Protein AF-A0A3F2S0Z2-F1 (afdb_monomer)

Organism: NCBI:txid325452

Foldseek 3Di:
DLVLLVVVLVCCVPPVVLLLVLVVCLCVVFQPVQFDFDPVLVVVLVVLVVVLVVLSVVLNVLSCVQNVVPDDPVSNVVSVVVSLVSVVVSVVSVVVSVVSCCVTRVVRDVVRDDPVRCLVPRVVSSQVSGPPLLANLLVVLVVVCVVPNPVSSVVSLVSDDPVSNVCCVPPRNVCCVVPPPVSVVVVVVVSVVVPPDDDDPPDPPPPPPDPPPPD

Structure (mmCIF, N/CA/C/O backbone):
data_AF-A0A3F2S0Z2-F1
#
_entry.id   AF-A0A3F2S0Z2-F1
#
loop_
_atom_site.group_PDB
_atom_site.id
_atom_site.type_symbol
_atom_site.label_atom_id
_atom_site.label_alt_id
_atom_site.label_comp_id
_atom_site.label_asym_id
_atom_site.label_entity_id
_atom_site.label_seq_id
_atom_site.pdbx_PDB_ins_code
_atom_site.Cartn_x
_atom_site.Cartn_y
_atom_site.Cartn_z
_atom_site.occupancy
_atom_site.B_iso_or_equiv
_atom_site.auth_seq_id
_atom_site.auth_comp_id
_atom_site.auth_asym_id
_atom_site.auth_atom_id
_atom_site.pdbx_PDB_model_num
ATOM 1 N N . MET A 1 1 ? 24.594 3.562 -18.965 1.00 46.50 1 MET A N 1
ATOM 2 C CA . MET A 1 1 ? 23.147 3.826 -18.793 1.00 46.50 1 MET A CA 1
ATOM 3 C C . MET A 1 1 ? 22.351 2.603 -18.319 1.00 46.50 1 MET A C 1
ATOM 5 O O . MET A 1 1 ? 21.426 2.802 -17.547 1.00 46.50 1 MET A O 1
ATOM 9 N N . SER A 1 2 ? 22.714 1.361 -18.678 1.00 56.66 2 SER A N 1
ATOM 10 C CA . SER A 1 2 ? 21.995 0.132 -18.264 1.00 56.66 2 SER A CA 1
ATOM 11 C C . SER A 1 2 ? 21.957 -0.147 -16.751 1.00 56.66 2 SER A C 1
ATOM 13 O O . SER A 1 2 ? 20.996 -0.739 -16.263 1.00 56.66 2 SER A O 1
ATOM 15 N N . TRP A 1 3 ? 22.966 0.298 -15.993 1.00 55.03 3 TRP A N 1
ATOM 16 C CA . TRP A 1 3 ? 23.034 0.070 -14.543 1.00 55.03 3 TRP A CA 1
ATOM 17 C C . TRP A 1 3 ? 21.877 0.738 -13.779 1.00 55.03 3 TRP A C 1
ATOM 19 O O . TRP A 1 3 ? 21.312 0.118 -12.888 1.00 55.03 3 TRP A O 1
ATOM 29 N N . ASN A 1 4 ? 21.438 1.934 -14.195 1.00 76.25 4 ASN A N 1
ATOM 30 C CA . ASN A 1 4 ? 20.292 2.626 -13.589 1.00 76.25 4 ASN A CA 1
ATOM 31 C C . ASN A 1 4 ? 18.985 1.843 -13.764 1.00 76.25 4 ASN A C 1
ATOM 33 O O . ASN A 1 4 ? 18.181 1.761 -12.843 1.00 76.25 4 ASN A O 1
ATOM 37 N N . VAL A 1 5 ? 18.782 1.241 -14.938 1.00 82.12 5 VAL A N 1
ATOM 38 C CA . VAL A 1 5 ? 17.574 0.464 -15.251 1.00 82.12 5 VAL A CA 1
ATOM 39 C C . VAL A 1 5 ? 17.515 -0.808 -14.405 1.00 82.12 5 VAL A C 1
ATOM 41 O O . VAL A 1 5 ? 16.477 -1.120 -13.828 1.00 82.12 5 VAL A O 1
ATOM 44 N N . ARG A 1 6 ? 18.639 -1.521 -14.269 1.00 85.44 6 ARG A N 1
ATOM 45 C CA . ARG A 1 6 ? 18.709 -2.720 -13.424 1.00 85.44 6 ARG A CA 1
ATOM 46 C C . ARG A 1 6 ? 18.457 -2.392 -11.949 1.00 85.44 6 ARG A C 1
ATOM 48 O O . ARG A 1 6 ? 17.703 -3.102 -11.290 1.00 85.44 6 ARG A O 1
ATOM 55 N N . GLU A 1 7 ? 19.044 -1.308 -11.445 1.00 83.50 7 GLU A N 1
ATOM 56 C CA . GLU A 1 7 ? 18.804 -0.847 -10.073 1.00 83.50 7 GLU A CA 1
ATOM 57 C C . GLU A 1 7 ? 17.346 -0.419 -9.852 1.00 83.50 7 GLU A C 1
ATOM 59 O O . GLU A 1 7 ? 16.772 -0.734 -8.810 1.00 83.50 7 GLU A O 1
ATOM 64 N N . PHE A 1 8 ? 16.712 0.227 -10.841 1.00 87.00 8 PHE A N 1
ATOM 65 C CA . PHE A 1 8 ? 15.280 0.533 -10.798 1.00 87.00 8 PHE A CA 1
ATOM 66 C C . PHE A 1 8 ? 14.446 -0.736 -10.628 1.00 87.00 8 PHE A C 1
ATOM 68 O O . PHE A 1 8 ? 13.669 -0.821 -9.681 1.00 87.00 8 PHE A O 1
ATOM 75 N N . PHE A 1 9 ? 14.617 -1.733 -11.501 1.00 91.56 9 PHE A N 1
ATOM 76 C CA . PHE A 1 9 ? 13.821 -2.961 -11.445 1.00 91.56 9 PHE A CA 1
ATOM 77 C C . PHE A 1 9 ? 14.098 -3.784 -10.188 1.00 91.56 9 PHE A C 1
ATOM 79 O O . PHE A 1 9 ? 13.167 -4.341 -9.603 1.00 91.56 9 PHE A O 1
ATOM 86 N N . SER A 1 10 ? 15.351 -3.817 -9.727 1.00 89.56 10 SER A N 1
ATOM 87 C CA . SER A 1 10 ? 15.724 -4.408 -8.440 1.00 89.56 10 SER A CA 1
ATOM 88 C C . SER A 1 10 ? 14.955 -3.747 -7.292 1.00 89.56 10 SER A C 1
ATOM 90 O O . SER A 1 10 ? 14.247 -4.424 -6.542 1.00 89.56 10 SER A O 1
ATOM 92 N N . TRP A 1 11 ? 14.994 -2.412 -7.210 1.00 87.38 11 TRP A N 1
ATOM 93 C CA . TRP A 1 11 ? 14.261 -1.653 -6.198 1.00 87.38 11 TRP A CA 1
ATOM 94 C C . TRP A 1 11 ? 12.741 -1.831 -6.312 1.00 87.38 11 TRP A C 1
ATOM 96 O O . TRP A 1 11 ? 12.064 -2.049 -5.304 1.00 87.38 11 TRP A O 1
ATOM 106 N N . PHE A 1 12 ? 12.202 -1.770 -7.529 1.00 89.69 12 PHE A N 1
ATOM 107 C CA . PHE A 1 12 ? 10.770 -1.850 -7.796 1.00 89.69 12 PHE A CA 1
ATOM 108 C C . PHE A 1 12 ? 10.207 -3.193 -7.327 1.00 89.69 12 PHE A C 1
ATOM 110 O O . PHE A 1 12 ? 9.264 -3.229 -6.536 1.00 89.69 12 PHE A O 1
ATOM 117 N N . LYS A 1 13 ? 10.851 -4.299 -7.717 1.00 92.25 13 LYS A N 1
ATOM 118 C CA . LYS A 1 13 ? 10.447 -5.654 -7.323 1.00 92.25 13 LYS A CA 1
ATOM 119 C C . LYS A 1 13 ? 10.642 -5.913 -5.834 1.00 92.25 13 LYS A C 1
ATOM 121 O O . LYS A 1 13 ? 9.744 -6.436 -5.182 1.00 92.25 13 LYS A O 1
ATOM 126 N N . GLN A 1 14 ? 11.809 -5.565 -5.292 1.00 86.50 14 GLN A N 1
ATOM 127 C CA . GLN A 1 14 ? 12.173 -5.945 -3.928 1.00 86.50 14 GLN A CA 1
ATOM 128 C C . GLN A 1 14 ? 11.486 -5.087 -2.860 1.00 86.50 14 GLN A C 1
ATOM 130 O O . GLN A 1 14 ? 11.252 -5.564 -1.748 1.00 86.50 14 GLN A O 1
ATOM 135 N N . TYR A 1 15 ? 11.197 -3.821 -3.167 1.00 83.19 15 TYR A N 1
ATOM 136 C CA . TYR A 1 15 ? 10.751 -2.855 -2.166 1.00 83.19 15 TYR A CA 1
ATOM 137 C C . TYR A 1 15 ? 9.406 -2.225 -2.497 1.00 83.19 15 TYR A C 1
ATOM 139 O O . TYR A 1 15 ? 8.540 -2.188 -1.625 1.00 83.19 15 TYR A O 1
ATOM 147 N N . PHE A 1 16 ? 9.211 -1.731 -3.720 1.00 86.44 16 PHE A N 1
ATOM 148 C CA . PHE A 1 16 ? 7.989 -0.999 -4.057 1.00 86.44 16 PHE A CA 1
ATOM 149 C C . PHE A 1 16 ? 6.760 -1.914 -4.136 1.00 86.44 16 PHE A C 1
ATOM 151 O O . PHE A 1 16 ? 5.749 -1.636 -3.494 1.00 86.44 16 PHE A O 1
ATOM 158 N N . ILE A 1 17 ? 6.852 -3.037 -4.853 1.00 91.94 17 ILE A N 1
ATOM 159 C CA . ILE A 1 17 ? 5.743 -3.999 -4.958 1.00 91.94 17 ILE A CA 1
ATOM 160 C C . ILE A 1 17 ? 5.373 -4.547 -3.575 1.00 91.94 17 ILE A C 1
ATOM 162 O O . ILE A 1 17 ? 4.198 -4.573 -3.208 1.00 91.94 17 ILE A O 1
ATOM 166 N N . GLU A 1 18 ? 6.374 -4.934 -2.782 1.00 88.88 18 GLU A N 1
ATOM 167 C CA . GLU A 1 18 ? 6.170 -5.400 -1.407 1.00 88.88 18 GLU A CA 1
ATOM 168 C C . GLU A 1 18 ? 5.515 -4.328 -0.528 1.00 88.88 18 GLU A C 1
ATOM 170 O O . GLU A 1 18 ? 4.631 -4.638 0.270 1.00 88.88 18 GLU A O 1
ATOM 175 N N . PHE A 1 19 ? 5.883 -3.054 -0.703 1.00 86.19 19 PHE A N 1
ATOM 176 C CA . PHE A 1 19 ? 5.244 -1.939 -0.007 1.00 86.19 19 PHE A CA 1
ATOM 177 C C . PHE A 1 19 ? 3.749 -1.857 -0.334 1.00 86.19 19 PHE A C 1
ATOM 179 O O . PHE A 1 19 ? 2.928 -1.830 0.587 1.00 86.19 19 PHE A O 1
ATOM 186 N N . VAL A 1 20 ? 3.389 -1.849 -1.622 1.00 90.50 20 VAL A N 1
ATOM 187 C CA . VAL A 1 20 ? 1.991 -1.731 -2.068 1.00 90.50 20 VAL A CA 1
ATOM 188 C C . VAL A 1 20 ? 1.170 -2.923 -1.577 1.00 90.50 20 VAL A C 1
ATOM 190 O O . VAL A 1 20 ? 0.115 -2.734 -0.971 1.00 90.50 20 VAL A O 1
ATOM 193 N N . LYS A 1 21 ? 1.687 -4.147 -1.750 1.00 92.12 21 LYS A N 1
ATOM 194 C CA . LYS A 1 21 ? 1.028 -5.374 -1.280 1.00 92.12 21 LYS A CA 1
ATOM 195 C C . LYS A 1 21 ? 0.822 -5.363 0.226 1.00 92.12 21 LYS A C 1
ATOM 197 O O . LYS A 1 21 ? -0.258 -5.702 0.698 1.00 92.12 21 LYS A O 1
ATOM 202 N N . ASN A 1 22 ? 1.821 -4.926 0.988 1.00 90.06 22 ASN A N 1
ATOM 203 C CA . ASN A 1 22 ? 1.698 -4.840 2.434 1.00 90.06 22 ASN A CA 1
ATOM 204 C C . ASN A 1 22 ? 0.653 -3.810 2.880 1.00 90.06 22 ASN A C 1
ATOM 206 O O . ASN A 1 22 ? -0.092 -4.076 3.820 1.00 90.06 22 ASN A O 1
ATOM 210 N N . GLN A 1 23 ? 0.601 -2.635 2.243 1.00 87.88 23 GLN A N 1
ATOM 211 C CA . GLN A 1 23 ? -0.428 -1.636 2.549 1.00 87.88 23 GLN A CA 1
ATOM 212 C C . GLN A 1 23 ? -1.828 -2.201 2.297 1.00 87.88 23 GLN A C 1
ATOM 214 O O . GLN A 1 23 ? -2.684 -2.120 3.180 1.00 87.88 23 GLN A O 1
ATOM 219 N N . HIS A 1 24 ? -2.032 -2.839 1.143 1.00 92.25 24 HIS A N 1
ATOM 220 C CA . HIS A 1 24 ? -3.295 -3.488 0.809 1.00 92.25 24 HIS A CA 1
ATOM 221 C C . HIS A 1 24 ? -3.658 -4.591 1.816 1.00 92.25 24 HIS A C 1
ATOM 223 O O . HIS A 1 24 ? -4.778 -4.624 2.327 1.00 92.25 24 HIS A O 1
ATOM 229 N N . ASP A 1 25 ? -2.707 -5.459 2.165 1.00 91.81 25 ASP A N 1
ATOM 230 C CA . ASP A 1 25 ? -2.906 -6.564 3.107 1.00 91.81 25 ASP A CA 1
ATOM 231 C C . ASP A 1 25 ? -3.256 -6.082 4.515 1.00 91.81 25 ASP A C 1
ATOM 233 O O . ASP A 1 25 ? -4.160 -6.622 5.151 1.00 91.81 25 ASP A O 1
ATOM 237 N N . VAL A 1 26 ? -2.567 -5.059 5.024 1.00 90.38 26 VAL A N 1
ATOM 238 C CA . VAL A 1 26 ? -2.876 -4.483 6.339 1.00 90.38 26 VAL A CA 1
ATOM 239 C C . VAL A 1 26 ? -4.291 -3.910 6.331 1.00 90.38 26 VAL A C 1
ATOM 241 O O . VAL A 1 26 ? -5.076 -4.186 7.240 1.00 90.38 26 VAL A O 1
ATOM 244 N N . LYS A 1 27 ? -4.659 -3.157 5.294 1.00 90.50 27 LYS A N 1
ATOM 245 C CA . LYS A 1 27 ? -5.992 -2.554 5.206 1.00 90.50 27 LYS A CA 1
ATOM 246 C C . LYS A 1 27 ? -7.087 -3.609 5.082 1.00 90.50 27 LYS A C 1
ATOM 248 O O . LYS A 1 27 ? -8.077 -3.534 5.801 1.00 90.50 27 LYS A O 1
ATOM 253 N N . THR A 1 28 ? -6.901 -4.638 4.262 1.00 89.88 28 THR A N 1
ATOM 254 C CA . THR A 1 28 ? -7.943 -5.653 4.026 1.00 89.88 28 THR A CA 1
ATOM 255 C C . THR A 1 28 ? -8.020 -6.732 5.097 1.00 89.88 28 THR A C 1
ATOM 257 O O . THR A 1 28 ? -9.119 -7.179 5.417 1.00 89.88 28 THR A O 1
ATOM 260 N N . LYS A 1 29 ? -6.890 -7.156 5.673 1.00 90.69 29 LYS A N 1
ATOM 261 C CA . LYS A 1 29 ? -6.844 -8.254 6.656 1.00 90.69 29 LYS A CA 1
ATOM 262 C C . LYS A 1 29 ? -6.891 -7.767 8.100 1.00 90.69 29 LYS A C 1
ATOM 264 O O . LYS A 1 29 ? -7.238 -8.553 8.978 1.00 90.69 29 LYS A O 1
ATOM 269 N N . VAL A 1 30 ? -6.526 -6.508 8.367 1.00 91.12 30 VAL A N 1
ATOM 270 C CA . VAL A 1 30 ? -6.530 -5.942 9.726 1.00 91.12 30 VAL A CA 1
ATOM 271 C C . VAL A 1 30 ? -7.612 -4.894 9.906 1.00 91.12 30 VAL A C 1
ATOM 273 O O . VAL A 1 30 ? -8.386 -5.027 10.845 1.00 91.12 30 VAL A O 1
ATOM 276 N N . LEU A 1 31 ? -7.671 -3.862 9.059 1.00 90.50 31 LEU A N 1
ATOM 277 C CA . LEU A 1 31 ? -8.596 -2.744 9.281 1.00 90.50 31 LEU A CA 1
ATOM 278 C C . LEU A 1 31 ? -10.025 -3.083 8.866 1.00 90.50 31 LEU A C 1
ATOM 280 O O . LEU A 1 31 ? -10.936 -2.940 9.670 1.00 90.50 31 LEU A O 1
ATOM 284 N N . LEU A 1 32 ? -10.221 -3.576 7.645 1.00 89.94 32 LEU A N 1
ATOM 285 C CA . LEU A 1 32 ? -11.545 -3.826 7.077 1.00 89.94 32 LEU A CA 1
ATOM 286 C C . LEU A 1 32 ? -12.428 -4.779 7.910 1.00 89.94 32 LEU A C 1
ATOM 288 O O . LEU A 1 32 ? -13.625 -4.528 7.985 1.00 89.94 32 LEU A O 1
ATOM 292 N N . PRO A 1 33 ? -11.907 -5.821 8.590 1.00 91.56 33 PRO A N 1
ATOM 293 C CA . PRO A 1 33 ? -12.719 -6.647 9.491 1.00 91.56 33 PRO A CA 1
ATOM 294 C C . PRO A 1 33 ? -13.184 -5.933 10.769 1.00 91.56 33 PRO A C 1
ATOM 296 O O . PRO A 1 33 ? -14.013 -6.472 11.496 1.00 91.56 33 PRO A O 1
ATOM 299 N N . LEU A 1 34 ? -12.611 -4.770 11.086 1.00 92.31 34 LEU A N 1
ATOM 300 C CA . LEU A 1 34 ? -12.838 -4.030 12.329 1.00 92.31 34 LEU A CA 1
ATOM 301 C C . LEU A 1 34 ? -13.725 -2.795 12.145 1.00 92.31 34 LEU A C 1
ATOM 303 O O . LEU A 1 34 ? -14.071 -2.160 13.137 1.00 92.31 34 LEU A O 1
ATOM 307 N N . VAL A 1 35 ? -14.080 -2.449 10.906 1.00 91.69 35 VAL A N 1
ATOM 308 C CA . VAL A 1 35 ? -14.876 -1.262 10.582 1.00 91.69 35 VAL A CA 1
ATOM 309 C C . VAL A 1 35 ? -15.977 -1.599 9.580 1.00 91.69 35 VAL A C 1
ATOM 311 O O . VAL A 1 35 ? -15.831 -2.492 8.747 1.00 91.69 35 VAL A O 1
ATOM 314 N N . ALA A 1 36 ? -17.090 -0.872 9.645 1.00 91.12 36 ALA A N 1
ATOM 315 C CA . ALA A 1 36 ? -18.181 -1.016 8.688 1.00 91.12 36 ALA A CA 1
ATOM 316 C C . ALA A 1 36 ? -17.975 -0.051 7.513 1.00 91.12 36 ALA A C 1
ATOM 318 O O . ALA A 1 36 ? -18.009 1.163 7.692 1.00 91.12 36 ALA A O 1
ATOM 319 N N . ILE A 1 37 ? -17.782 -0.595 6.311 1.00 91.38 37 ILE A N 1
ATOM 320 C CA . ILE A 1 37 ? -17.628 0.170 5.066 1.00 91.38 37 ILE A CA 1
ATOM 321 C C . ILE A 1 37 ? -18.733 -0.256 4.097 1.00 91.38 37 ILE A C 1
ATOM 323 O O . ILE A 1 37 ? -19.159 -1.416 4.106 1.00 91.38 37 ILE A O 1
ATOM 327 N N . LYS A 1 38 ? -19.215 0.669 3.257 1.00 91.19 38 LYS A N 1
ATOM 328 C CA . LYS A 1 38 ? -20.229 0.355 2.245 1.00 91.19 38 LYS A CA 1
ATOM 329 C C . LYS A 1 38 ? -19.696 -0.692 1.270 1.00 91.19 38 LYS A C 1
ATOM 331 O O . LYS A 1 38 ? -18.521 -0.707 0.907 1.00 91.19 38 LYS A O 1
ATOM 336 N N . PHE A 1 39 ? -20.596 -1.552 0.801 1.00 90.06 39 PHE A N 1
ATOM 337 C CA . PHE A 1 39 ? -20.250 -2.599 -0.159 1.00 90.06 39 PHE A CA 1
ATOM 338 C C . PHE A 1 39 ? -19.633 -2.037 -1.450 1.00 90.06 39 PHE A C 1
ATOM 340 O O . PHE A 1 39 ? -18.674 -2.611 -1.959 1.00 90.06 39 PHE A O 1
ATOM 347 N N . VAL A 1 40 ? -20.163 -0.913 -1.949 1.00 91.62 40 VAL A N 1
ATOM 348 C CA . VAL A 1 40 ? -19.678 -0.250 -3.171 1.00 91.62 40 VAL A CA 1
ATOM 349 C C . VAL A 1 40 ? -18.231 0.211 -2.994 1.00 91.62 40 VAL A C 1
ATOM 351 O O . VAL A 1 40 ? -17.378 -0.216 -3.764 1.00 91.62 40 VAL A O 1
ATOM 354 N N . ASP A 1 41 ? -17.931 0.948 -1.922 1.00 90.00 41 ASP A N 1
ATOM 355 C CA . ASP A 1 41 ? -16.573 1.429 -1.632 1.00 90.00 41 ASP A CA 1
ATOM 356 C C . ASP A 1 41 ? -15.583 0.260 -1.497 1.00 90.00 41 ASP A C 1
ATOM 358 O O . ASP A 1 41 ? -14.490 0.283 -2.059 1.00 90.00 41 ASP A O 1
ATOM 362 N N . LYS A 1 42 ? -15.985 -0.822 -0.813 1.00 88.69 42 LYS A N 1
ATOM 363 C CA . LYS A 1 42 ? -15.164 -2.036 -0.693 1.00 88.69 42 LYS A CA 1
ATOM 364 C C . LYS A 1 42 ? -14.871 -2.668 -2.055 1.00 88.69 42 LYS A C 1
ATOM 366 O O . LYS A 1 42 ? -13.736 -3.070 -2.301 1.00 88.69 42 LYS A O 1
ATOM 371 N N . ARG A 1 43 ? -15.884 -2.801 -2.914 1.00 91.69 43 ARG A N 1
ATOM 372 C CA . ARG A 1 43 ? -15.731 -3.352 -4.267 1.00 91.69 43 ARG A CA 1
ATOM 373 C C . ARG A 1 43 ? -14.784 -2.487 -5.096 1.00 91.69 43 ARG A C 1
ATOM 375 O O . ARG A 1 43 ? -13.905 -3.029 -5.758 1.00 91.69 43 ARG A O 1
ATOM 382 N N . ASP A 1 44 ? -14.949 -1.171 -5.039 1.00 91.12 44 ASP A N 1
ATOM 383 C CA . ASP A 1 44 ? -14.172 -0.238 -5.851 1.00 91.12 44 ASP A CA 1
ATOM 384 C C . ASP A 1 44 ? -12.701 -0.222 -5.411 1.00 91.12 44 ASP A C 1
ATOM 386 O O . ASP A 1 44 ? -11.816 -0.343 -6.255 1.00 91.12 44 ASP A O 1
ATOM 390 N N . VAL A 1 45 ? -12.421 -0.217 -4.100 1.00 90.00 45 VAL A N 1
ATOM 391 C CA . VAL A 1 45 ? -11.052 -0.367 -3.568 1.00 90.00 45 VAL A CA 1
ATOM 392 C C . VAL A 1 45 ? -10.394 -1.658 -4.069 1.00 90.00 45 VAL A C 1
ATOM 394 O O . VAL A 1 45 ? -9.247 -1.624 -4.514 1.00 90.00 45 VAL A O 1
ATOM 397 N N . VAL A 1 46 ? -11.111 -2.790 -4.047 1.00 90.88 46 VAL A N 1
ATOM 398 C CA . VAL A 1 46 ? -10.588 -4.072 -4.557 1.00 90.88 46 VAL A CA 1
ATOM 399 C C . VAL A 1 46 ? -10.267 -3.984 -6.051 1.00 90.88 46 VAL A C 1
ATOM 401 O O . VAL A 1 46 ? -9.159 -4.341 -6.446 1.00 90.88 46 VAL A O 1
ATOM 404 N N . ALA A 1 47 ? -11.181 -3.450 -6.864 1.00 91.75 47 ALA A N 1
ATOM 405 C CA . ALA A 1 47 ? -10.975 -3.303 -8.305 1.00 91.75 47 ALA A CA 1
ATOM 406 C C . ALA A 1 47 ? -9.771 -2.399 -8.637 1.00 91.75 47 ALA A C 1
ATOM 408 O O . ALA A 1 47 ? -8.992 -2.696 -9.547 1.00 91.75 47 ALA A O 1
ATOM 409 N N . PHE A 1 48 ? -9.563 -1.319 -7.875 1.00 91.56 48 PHE A N 1
ATOM 410 C CA . PHE A 1 48 ? -8.378 -0.474 -8.031 1.00 91.56 48 PHE A CA 1
ATOM 411 C C . PHE A 1 48 ? -7.085 -1.224 -7.696 1.00 91.56 48 PHE A C 1
ATOM 413 O O . PHE A 1 48 ? -6.124 -1.124 -8.460 1.00 91.56 48 PHE A O 1
ATOM 420 N N . TYR A 1 49 ? -7.046 -2.008 -6.613 1.00 94.38 49 TYR A N 1
ATOM 421 C CA . TYR A 1 49 ? -5.862 -2.814 -6.291 1.00 94.38 49 TYR A CA 1
ATOM 422 C C . TYR A 1 49 ? -5.581 -3.905 -7.329 1.00 94.38 49 TYR A C 1
ATOM 424 O O . TYR A 1 49 ? -4.414 -4.138 -7.640 1.00 94.38 49 TYR A O 1
ATOM 432 N N . GLU A 1 50 ? -6.606 -4.530 -7.910 1.00 94.81 50 GLU A N 1
ATOM 433 C CA . GLU A 1 50 ? -6.438 -5.463 -9.034 1.00 94.81 50 GLU A CA 1
ATOM 434 C C . GLU A 1 50 ? -5.784 -4.771 -10.239 1.00 94.81 50 GLU A C 1
ATOM 436 O O . GLU A 1 50 ? -4.816 -5.288 -10.801 1.00 94.81 50 GLU A O 1
ATOM 441 N N . GLY A 1 51 ? -6.237 -3.560 -10.583 1.00 95.75 51 GLY A N 1
ATOM 442 C CA . GLY A 1 51 ? -5.628 -2.747 -11.638 1.00 95.75 51 GLY A CA 1
ATOM 443 C C . GLY A 1 51 ? -4.179 -2.348 -11.335 1.00 95.75 51 GLY A C 1
ATOM 444 O O . GLY A 1 51 ? -3.319 -2.413 -12.214 1.00 95.75 51 GLY A O 1
ATOM 445 N N . VAL A 1 52 ? -3.885 -1.980 -10.084 1.00 96.50 52 VAL A N 1
ATOM 446 C CA . VAL A 1 52 ? -2.522 -1.683 -9.612 1.00 96.50 52 VAL A CA 1
ATOM 447 C C . VAL A 1 52 ? -1.622 -2.912 -9.755 1.00 96.50 52 VAL A C 1
ATOM 449 O O . VAL A 1 52 ? -0.503 -2.793 -10.251 1.00 96.50 52 VAL A O 1
ATOM 452 N N . TYR A 1 53 ? -2.099 -4.093 -9.359 1.00 97.50 53 TYR A N 1
ATOM 453 C CA . TYR A 1 53 ? -1.343 -5.344 -9.445 1.00 97.50 53 TYR A CA 1
ATOM 454 C C . TYR A 1 53 ? -1.046 -5.731 -10.891 1.00 97.50 53 TYR A C 1
ATOM 456 O O . TYR A 1 53 ? 0.117 -5.954 -11.223 1.00 97.50 53 TYR A O 1
ATOM 464 N N . ALA A 1 54 ? -2.056 -5.698 -11.760 1.00 97.62 54 ALA A N 1
ATOM 465 C CA . ALA A 1 54 ? -1.880 -5.989 -13.178 1.00 97.62 54 ALA A CA 1
ATOM 466 C C . ALA A 1 54 ? -0.851 -5.054 -13.839 1.00 97.62 54 ALA A C 1
ATOM 468 O O . ALA A 1 54 ? 0.000 -5.505 -14.603 1.00 97.62 54 ALA A O 1
ATOM 469 N N . LEU A 1 55 ? -0.880 -3.756 -13.520 1.00 97.81 55 LEU A N 1
ATOM 470 C CA . LEU A 1 55 ? 0.072 -2.800 -14.086 1.00 97.81 55 LEU A CA 1
ATOM 471 C C . LEU A 1 55 ? 1.496 -2.983 -13.541 1.00 97.81 55 LEU A C 1
ATOM 473 O O . LEU A 1 55 ? 2.459 -2.819 -14.288 1.00 97.81 55 LEU A O 1
ATOM 477 N N . MET A 1 56 ? 1.656 -3.358 -12.268 1.00 97.69 56 MET A N 1
ATOM 478 C CA . MET A 1 56 ? 2.975 -3.705 -11.727 1.00 97.69 56 MET A CA 1
ATOM 479 C C . MET A 1 56 ? 3.576 -4.924 -12.436 1.00 97.69 56 MET A C 1
ATOM 481 O O . MET A 1 56 ? 4.771 -4.906 -12.729 1.00 97.69 56 MET A O 1
ATOM 485 N N . ASP A 1 57 ? 2.769 -5.936 -12.762 1.00 97.56 57 ASP A N 1
ATOM 486 C CA . ASP A 1 57 ? 3.230 -7.107 -13.518 1.00 97.56 57 ASP A CA 1
ATOM 487 C C . ASP A 1 57 ? 3.655 -6.724 -14.948 1.00 97.56 57 ASP A C 1
ATOM 489 O O . ASP A 1 57 ? 4.706 -7.165 -15.419 1.00 97.56 57 ASP A O 1
ATOM 493 N N . VAL A 1 58 ? 2.904 -5.834 -15.611 1.00 96.75 58 VAL A N 1
ATOM 494 C CA . VAL A 1 58 ? 3.272 -5.272 -16.926 1.00 96.75 58 VAL A CA 1
ATOM 495 C C . VAL A 1 58 ? 4.600 -4.521 -16.864 1.00 96.75 58 VAL A C 1
ATOM 497 O O . VAL A 1 58 ? 5.442 -4.709 -17.739 1.00 96.75 58 VAL A O 1
ATOM 500 N N . ILE A 1 59 ? 4.817 -3.698 -15.834 1.00 96.25 59 ILE A N 1
ATOM 501 C CA . ILE A 1 59 ? 6.085 -2.984 -15.640 1.00 96.25 59 ILE A CA 1
ATOM 502 C C . ILE A 1 59 ? 7.226 -3.987 -15.470 1.00 96.25 59 ILE A C 1
ATOM 504 O O . ILE A 1 59 ? 8.228 -3.889 -16.173 1.00 96.25 59 ILE A O 1
ATOM 508 N N . VAL A 1 60 ? 7.078 -4.980 -14.587 1.00 96.00 60 VAL A N 1
ATOM 509 C CA . VAL A 1 60 ? 8.111 -6.002 -14.343 1.00 96.00 60 VAL A CA 1
ATOM 510 C C . VAL A 1 60 ? 8.473 -6.759 -15.622 1.00 96.00 60 VAL A C 1
ATOM 512 O O . VAL A 1 60 ? 9.656 -6.978 -15.878 1.00 96.00 60 VAL A O 1
ATOM 515 N N . ALA A 1 61 ? 7.493 -7.095 -16.463 1.00 94.81 61 ALA A N 1
ATOM 516 C CA . ALA A 1 61 ? 7.724 -7.797 -17.725 1.00 94.81 61 ALA A CA 1
ATOM 517 C C . ALA A 1 61 ? 8.579 -7.005 -18.739 1.00 94.81 61 ALA A C 1
ATOM 519 O O . ALA A 1 61 ? 9.099 -7.587 -19.692 1.00 94.81 61 ALA A O 1
ATOM 520 N N . GLN A 1 62 ? 8.761 -5.694 -18.550 1.00 92.25 62 GLN A N 1
ATOM 521 C CA . GLN A 1 62 ? 9.593 -4.858 -19.422 1.00 92.25 62 GLN A CA 1
ATOM 522 C C . GLN A 1 62 ? 11.093 -4.935 -19.100 1.00 92.25 62 GLN A C 1
ATOM 524 O O . GLN A 1 62 ? 11.900 -4.474 -19.912 1.00 92.25 62 GLN A O 1
ATOM 529 N N . GLU A 1 63 ? 11.483 -5.505 -17.952 1.00 92.00 63 GLU A N 1
ATOM 530 C CA . GLU A 1 63 ? 12.867 -5.504 -17.457 1.00 92.00 63 GLU A CA 1
ATOM 531 C C . GLU A 1 63 ? 13.851 -6.074 -18.474 1.00 92.00 63 GLU A C 1
ATOM 533 O O . GLU A 1 63 ? 14.786 -5.378 -18.873 1.00 92.00 63 GLU A O 1
ATOM 538 N N . ASP A 1 64 ? 13.629 -7.302 -18.942 1.00 87.56 64 ASP A N 1
ATOM 539 C CA . ASP A 1 64 ? 14.559 -7.964 -19.858 1.00 87.56 64 ASP A CA 1
ATOM 540 C C . ASP A 1 64 ? 14.701 -7.183 -21.168 1.00 87.56 64 ASP A C 1
ATOM 542 O O . ASP A 1 64 ? 15.807 -6.992 -21.679 1.00 87.56 64 ASP A O 1
ATOM 546 N N . GLY A 1 65 ? 13.587 -6.642 -21.667 1.00 84.88 65 GLY A N 1
ATOM 547 C CA . GLY A 1 65 ? 13.559 -5.823 -22.874 1.00 84.88 65 GLY A CA 1
ATOM 548 C C . GLY A 1 65 ? 14.328 -4.508 -22.745 1.00 84.88 65 GLY A C 1
ATOM 549 O O . GLY A 1 65 ? 14.794 -3.992 -23.754 1.00 84.88 65 GLY A O 1
ATOM 550 N N . LEU A 1 66 ? 14.484 -3.964 -21.536 1.00 86.00 66 LEU A N 1
ATOM 551 C CA . LEU A 1 66 ? 15.218 -2.722 -21.270 1.00 86.00 66 LEU A CA 1
ATOM 552 C C . LEU A 1 66 ? 16.666 -2.960 -20.819 1.00 86.00 66 LEU A C 1
ATOM 554 O O . LEU A 1 66 ? 17.539 -2.137 -21.106 1.00 86.00 66 LEU A O 1
ATOM 558 N N . VAL A 1 67 ? 16.931 -4.068 -20.124 1.00 83.81 67 VAL A N 1
ATOM 559 C CA . VAL A 1 67 ? 18.262 -4.456 -19.631 1.00 83.81 67 VAL A CA 1
ATOM 560 C C . VAL A 1 67 ? 19.105 -5.073 -20.744 1.00 83.81 67 VAL A C 1
ATOM 562 O O . VAL A 1 67 ? 20.303 -4.798 -20.813 1.00 83.81 67 VAL A O 1
ATOM 565 N N . PHE A 1 68 ? 18.492 -5.872 -21.620 1.00 75.88 68 PHE A N 1
ATOM 566 C CA . PHE A 1 68 ? 19.179 -6.619 -22.677 1.00 75.88 68 PHE A CA 1
ATOM 567 C C . PHE A 1 68 ? 18.895 -6.087 -24.089 1.00 75.88 68 PHE A C 1
ATOM 569 O O . PHE A 1 68 ? 19.192 -6.776 -25.064 1.00 75.88 68 PHE A O 1
ATOM 576 N N . SER A 1 69 ? 18.349 -4.870 -24.233 1.00 66.06 69 SER A N 1
ATOM 577 C CA . SER A 1 69 ? 18.119 -4.260 -25.553 1.00 66.06 69 SER A CA 1
ATOM 578 C C . SER A 1 69 ? 19.437 -4.093 -26.318 1.00 66.06 69 SER A C 1
ATOM 580 O O . SER A 1 69 ? 20.165 -3.124 -26.115 1.00 66.06 69 SER A O 1
ATOM 582 N N . ALA A 1 70 ? 19.734 -5.030 -27.218 1.00 56.00 70 ALA A N 1
ATOM 583 C CA . ALA A 1 70 ? 20.832 -4.942 -28.185 1.00 56.00 70 ALA A CA 1
ATOM 584 C C . ALA A 1 70 ? 20.419 -4.208 -29.478 1.00 56.00 70 ALA A C 1
ATOM 586 O O . ALA A 1 70 ? 21.253 -3.909 -30.330 1.00 56.00 70 ALA A O 1
ATOM 587 N N . THR A 1 71 ? 19.125 -3.925 -29.637 1.00 58.75 71 THR A N 1
ATOM 588 C CA . THR A 1 71 ? 18.536 -3.251 -30.797 1.00 58.75 71 THR A CA 1
ATOM 589 C C . THR A 1 71 ? 18.557 -1.740 -30.590 1.00 58.75 71 THR A C 1
ATOM 591 O O . THR A 1 71 ? 18.203 -1.300 -29.501 1.00 58.75 71 THR A O 1
ATOM 594 N N . SER A 1 72 ? 19.009 -1.011 -31.621 1.00 66.31 72 SER A N 1
ATOM 595 C CA . SER A 1 72 ? 19.180 0.451 -31.793 1.00 66.31 72 SER A CA 1
ATOM 596 C C . SER A 1 72 ? 18.740 1.408 -30.664 1.00 66.31 72 SER A C 1
ATOM 598 O O . SER A 1 72 ? 17.725 1.232 -29.994 1.00 66.31 72 SER A O 1
ATOM 600 N N . ALA A 1 73 ? 19.455 2.531 -30.525 1.00 73.19 73 ALA A N 1
ATOM 601 C CA . ALA A 1 73 ? 19.140 3.576 -29.540 1.00 73.19 73 ALA A CA 1
ATOM 602 C C . ALA A 1 73 ? 17.665 4.042 -29.574 1.00 73.19 73 ALA A C 1
ATOM 604 O O . ALA A 1 73 ? 17.074 4.275 -28.523 1.00 73.19 73 ALA A O 1
ATOM 605 N N . GLU A 1 74 ? 17.054 4.104 -30.760 1.00 75.81 74 GLU A N 1
ATOM 606 C CA . GLU A 1 74 ? 15.642 4.459 -30.953 1.00 75.81 74 GLU A CA 1
ATOM 607 C C . GLU A 1 74 ? 14.678 3.420 -30.352 1.00 75.81 74 GLU A C 1
ATOM 609 O O . GLU A 1 74 ? 13.728 3.777 -29.653 1.00 75.81 74 GLU A O 1
ATOM 614 N N . SER A 1 75 ? 14.957 2.121 -30.529 1.00 81.31 75 SER A N 1
ATOM 615 C CA . SER A 1 75 ? 14.152 1.052 -29.927 1.00 81.31 75 SER A CA 1
ATOM 616 C C . SER A 1 75 ? 14.250 1.052 -28.404 1.00 81.31 75 SER A C 1
ATOM 618 O O . SER A 1 75 ? 13.257 0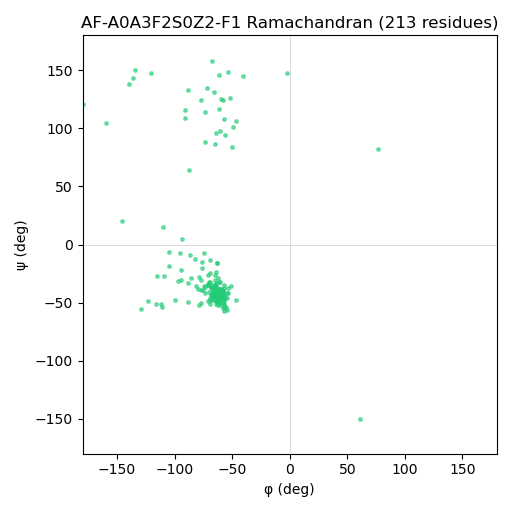.760 -27.736 1.00 81.31 75 SER A O 1
ATOM 620 N N . TRP A 1 76 ? 15.427 1.349 -27.851 1.00 84.88 76 TRP A N 1
ATOM 621 C CA . TRP A 1 76 ? 15.608 1.450 -26.405 1.00 84.88 76 TRP A CA 1
ATOM 622 C C . TRP A 1 76 ? 14.877 2.669 -25.831 1.00 84.88 76 TRP A C 1
ATOM 624 O O . TRP A 1 76 ? 14.181 2.547 -24.823 1.00 84.88 76 TRP A O 1
ATOM 634 N N . GLN A 1 77 ? 14.964 3.819 -26.506 1.00 84.62 77 GLN A N 1
ATOM 635 C CA . GLN A 1 77 ? 14.288 5.043 -26.083 1.00 84.62 77 GLN A CA 1
ATOM 636 C C . GLN A 1 77 ? 12.764 4.877 -26.067 1.00 84.62 77 GLN A C 1
ATOM 638 O O . GLN A 1 77 ? 12.126 5.264 -25.092 1.00 84.62 77 GLN A O 1
ATOM 643 N N . ASN A 1 78 ? 12.183 4.237 -27.087 1.00 88.06 78 ASN A N 1
ATOM 644 C CA . ASN A 1 78 ? 10.745 3.959 -27.122 1.00 88.06 78 ASN A CA 1
ATOM 645 C C . ASN A 1 78 ? 10.296 3.070 -25.945 1.00 88.06 78 ASN A C 1
ATOM 647 O O . ASN A 1 78 ? 9.295 3.351 -25.290 1.00 88.06 78 ASN A O 1
ATOM 651 N N . ARG A 1 79 ? 11.068 2.023 -25.616 1.00 88.62 79 ARG A N 1
ATOM 652 C CA . ARG A 1 79 ? 10.788 1.166 -24.448 1.00 88.62 79 ARG A CA 1
ATOM 653 C C . ARG A 1 79 ? 10.860 1.946 -23.137 1.00 88.62 79 ARG A C 1
ATOM 655 O O . ARG A 1 79 ? 10.059 1.705 -22.241 1.00 88.62 79 ARG A O 1
ATOM 662 N N . LEU A 1 80 ? 11.809 2.875 -23.021 1.00 87.75 80 LEU A N 1
ATOM 663 C CA . LEU A 1 80 ? 11.930 3.720 -21.838 1.00 87.75 80 LEU A CA 1
ATOM 664 C C . LEU A 1 80 ? 10.729 4.665 -21.697 1.00 87.75 80 LEU A C 1
ATOM 666 O O . LEU A 1 80 ? 10.242 4.852 -20.585 1.00 87.75 80 LEU A O 1
ATOM 670 N N . THR A 1 81 ? 10.229 5.224 -22.802 1.00 89.06 81 THR A N 1
ATOM 671 C CA . THR A 1 81 ? 9.013 6.051 -22.807 1.00 89.06 81 THR A CA 1
ATOM 672 C C . THR A 1 81 ? 7.791 5.254 -22.350 1.00 89.06 81 THR A C 1
ATOM 674 O O . THR A 1 81 ? 7.070 5.721 -21.473 1.00 89.06 81 THR A O 1
ATOM 677 N N . ILE A 1 82 ? 7.611 4.027 -22.850 1.00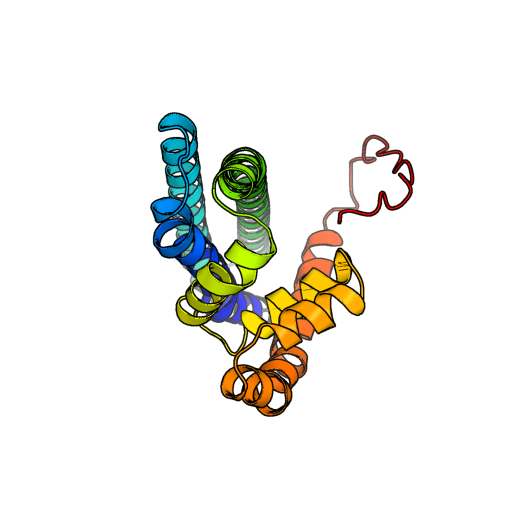 92.00 82 ILE A N 1
ATOM 678 C CA . ILE A 1 82 ? 6.522 3.138 -22.410 1.00 92.00 82 ILE A CA 1
ATOM 679 C C . ILE A 1 82 ? 6.603 2.878 -20.898 1.00 92.00 82 ILE A C 1
ATOM 681 O O . ILE A 1 82 ? 5.611 3.054 -20.194 1.00 92.00 82 ILE A O 1
ATOM 685 N N . LEU A 1 83 ? 7.794 2.553 -20.378 1.00 92.31 83 LEU A N 1
ATOM 686 C CA . LEU A 1 83 ? 7.994 2.362 -18.939 1.00 92.31 83 LEU A CA 1
ATOM 687 C C . LEU A 1 83 ? 7.596 3.611 -18.136 1.00 92.31 83 LEU A C 1
ATOM 689 O O . LEU A 1 83 ? 6.963 3.502 -17.088 1.00 92.31 83 LEU A O 1
ATO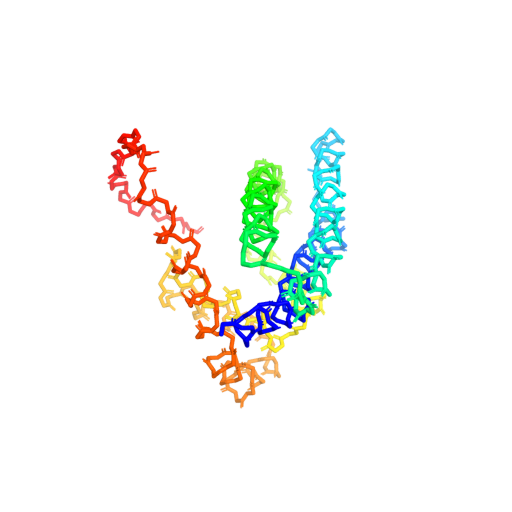M 693 N N . GLN A 1 84 ? 7.971 4.803 -18.605 1.00 89.50 84 GLN A N 1
ATOM 694 C CA . GLN A 1 84 ? 7.615 6.057 -17.937 1.00 89.50 84 GLN A CA 1
ATOM 695 C C . GLN A 1 84 ? 6.100 6.274 -17.902 1.00 89.50 84 GLN A C 1
ATOM 697 O O . GLN A 1 84 ? 5.569 6.663 -16.860 1.00 89.50 84 GLN A O 1
ATOM 702 N N . ASP A 1 85 ? 5.404 6.006 -19.004 1.00 92.75 85 ASP A N 1
ATOM 703 C CA . ASP A 1 85 ? 3.949 6.138 -19.082 1.00 92.75 85 ASP A CA 1
ATOM 704 C C . ASP A 1 85 ? 3.234 5.144 -18.163 1.00 92.75 85 ASP A C 1
ATOM 706 O O . ASP A 1 85 ? 2.321 5.531 -17.427 1.00 92.75 85 ASP A O 1
ATOM 710 N N . ASP A 1 86 ? 3.705 3.899 -18.104 1.00 95.50 86 ASP A N 1
ATOM 711 C CA . ASP A 1 86 ? 3.166 2.901 -17.182 1.00 95.50 86 ASP A CA 1
ATOM 712 C C . ASP A 1 86 ? 3.395 3.289 -15.717 1.00 95.50 86 ASP A C 1
ATOM 714 O O . ASP A 1 86 ? 2.494 3.136 -14.890 1.00 95.50 86 ASP A O 1
ATOM 718 N N . ILE A 1 87 ? 4.548 3.874 -15.372 1.00 91.56 87 ILE A N 1
ATOM 719 C CA . ILE A 1 87 ? 4.785 4.373 -14.010 1.00 91.56 87 ILE A CA 1
ATOM 720 C C . ILE A 1 87 ? 3.868 5.563 -13.683 1.00 91.56 87 ILE A C 1
ATOM 722 O O . ILE A 1 87 ? 3.339 5.640 -12.570 1.00 91.56 87 ILE A O 1
ATOM 726 N N . ARG A 1 88 ? 3.623 6.481 -14.628 1.00 90.62 88 ARG A N 1
ATOM 727 C CA . ARG A 1 88 ? 2.659 7.583 -14.431 1.00 90.62 88 ARG A CA 1
ATOM 728 C C . ARG A 1 88 ? 1.251 7.046 -14.200 1.00 90.62 88 ARG A C 1
ATOM 730 O O . ARG A 1 88 ? 0.571 7.480 -13.269 1.00 90.62 88 ARG A O 1
ATOM 737 N N . ARG A 1 89 ? 0.835 6.059 -14.994 1.00 94.50 89 ARG A N 1
ATOM 738 C CA . ARG A 1 89 ? -0.461 5.393 -14.842 1.00 94.50 89 ARG A CA 1
ATOM 739 C C . ARG A 1 89 ? -0.570 4.666 -13.501 1.00 94.50 89 ARG A C 1
ATOM 741 O O . ARG A 1 89 ? -1.604 4.768 -12.844 1.00 94.50 89 ARG A O 1
ATOM 748 N N . LEU A 1 90 ? 0.498 4.004 -13.056 1.00 94.88 90 LEU A N 1
ATOM 749 C CA . LEU A 1 90 ? 0.569 3.369 -11.740 1.00 94.88 90 LEU A CA 1
ATOM 750 C C . LEU A 1 90 ? 0.401 4.398 -10.624 1.00 94.88 90 LEU A C 1
ATOM 752 O O . LEU A 1 90 ? -0.369 4.174 -9.694 1.00 94.88 90 LEU A O 1
ATOM 756 N N . ASN A 1 91 ? 1.064 5.546 -10.742 1.00 90.25 91 ASN A N 1
ATOM 757 C CA . ASN A 1 91 ? 0.933 6.636 -9.786 1.00 90.25 91 ASN A CA 1
ATOM 758 C C . ASN A 1 91 ? -0.514 7.157 -9.713 1.00 90.25 91 ASN A C 1
ATOM 760 O O . ASN A 1 91 ? -1.049 7.325 -8.622 1.00 90.25 91 ASN A O 1
ATOM 764 N N . HIS A 1 92 ? -1.187 7.347 -10.854 1.00 90.31 92 HIS A N 1
ATOM 765 C CA . HIS A 1 92 ? -2.604 7.730 -10.884 1.00 90.31 92 HIS A CA 1
ATOM 766 C C . HIS A 1 92 ? -3.520 6.694 -10.224 1.00 90.31 92 HIS A C 1
ATOM 768 O O . HIS A 1 92 ? -4.371 7.066 -9.419 1.00 90.31 92 HIS A O 1
ATOM 774 N N . LEU A 1 93 ? -3.335 5.401 -10.506 1.00 92.62 93 LEU A N 1
ATOM 775 C CA . LEU A 1 93 ? -4.119 4.344 -9.857 1.00 92.62 93 LEU A CA 1
ATOM 776 C C . LEU A 1 93 ? -3.903 4.326 -8.338 1.00 92.62 93 LEU A C 1
ATOM 778 O O . LEU A 1 93 ? -4.867 4.196 -7.585 1.00 92.62 93 LEU A O 1
ATOM 782 N N . LEU A 1 94 ? -2.659 4.508 -7.886 1.00 92.19 94 LEU A N 1
ATOM 783 C CA . LEU A 1 94 ? -2.326 4.578 -6.463 1.00 92.19 94 LEU A CA 1
ATOM 784 C C . LEU A 1 94 ? -2.933 5.810 -5.782 1.00 92.19 94 LEU A C 1
ATOM 786 O O . LEU A 1 94 ? -3.430 5.699 -4.667 1.00 92.19 94 LEU A O 1
ATOM 790 N N . PHE A 1 95 ? -2.943 6.975 -6.430 1.00 89.00 95 PHE A N 1
ATOM 791 C CA . PHE A 1 95 ? -3.616 8.151 -5.872 1.00 89.00 95 PHE A CA 1
ATOM 792 C C . PHE A 1 95 ? -5.128 7.960 -5.771 1.00 89.00 95 PHE A C 1
ATOM 794 O O . PHE A 1 95 ? -5.711 8.305 -4.747 1.00 89.00 95 PHE A O 1
ATOM 801 N N . ASN A 1 96 ? -5.748 7.362 -6.787 1.00 89.50 96 ASN A N 1
ATOM 802 C CA . ASN A 1 96 ? -7.186 7.111 -6.777 1.00 89.50 96 ASN A CA 1
ATOM 803 C C . ASN A 1 96 ? -7.582 6.117 -5.680 1.00 89.50 96 ASN A C 1
ATOM 805 O O . ASN A 1 96 ? -8.557 6.359 -4.972 1.00 89.50 96 ASN A O 1
ATOM 809 N N . VAL A 1 97 ? -6.812 5.036 -5.487 1.00 91.56 97 VAL A N 1
ATOM 810 C CA . VAL A 1 97 ? -7.102 4.094 -4.397 1.00 91.56 97 VAL A CA 1
ATOM 811 C C . VAL A 1 97 ? -6.907 4.754 -3.033 1.00 91.56 97 VAL A C 1
ATOM 813 O O . VAL A 1 97 ? -7.746 4.569 -2.162 1.00 91.56 97 VAL A O 1
ATOM 816 N N . LEU A 1 98 ? -5.871 5.584 -2.858 1.00 90.12 98 LEU A N 1
ATOM 817 C CA . LEU A 1 98 ? -5.649 6.311 -1.605 1.00 90.12 98 LEU A CA 1
ATOM 818 C C . LEU A 1 98 ? -6.783 7.292 -1.293 1.00 90.12 98 LEU A C 1
ATOM 820 O O . LEU A 1 98 ? -7.206 7.359 -0.143 1.00 90.12 98 LEU A O 1
ATOM 824 N N . ALA A 1 99 ? -7.286 8.019 -2.294 1.00 89.25 99 ALA A N 1
ATOM 825 C CA . ALA A 1 99 ? -8.404 8.944 -2.120 1.00 89.25 99 ALA A CA 1
ATOM 826 C C . ALA A 1 99 ? -9.682 8.207 -1.691 1.00 89.25 99 ALA A C 1
ATOM 828 O O . ALA A 1 99 ? -10.297 8.571 -0.692 1.00 89.25 99 ALA A O 1
ATOM 829 N N . LEU A 1 100 ? -10.027 7.114 -2.382 1.00 90.50 100 LEU A N 1
ATOM 830 C CA . LEU A 1 100 ? -11.175 6.277 -2.020 1.00 90.50 100 LEU A CA 1
ATOM 831 C C . LEU A 1 100 ? -11.026 5.666 -0.628 1.00 90.50 100 LEU A C 1
ATOM 833 O O . LEU A 1 100 ? -11.981 5.607 0.143 1.00 90.50 100 LEU A O 1
ATOM 837 N N . GLU A 1 101 ? -9.824 5.206 -0.289 1.00 90.69 101 GLU A N 1
ATOM 838 C CA . GLU A 1 101 ? -9.551 4.676 1.037 1.00 90.69 101 GLU A CA 1
ATOM 839 C C . GLU A 1 101 ? -9.674 5.755 2.115 1.00 90.69 101 GLU A C 1
ATOM 841 O O . GLU A 1 101 ? -10.215 5.477 3.179 1.00 90.69 101 GLU A O 1
ATOM 846 N N . GLU A 1 102 ? -9.206 6.977 1.877 1.00 89.31 102 GLU A N 1
ATOM 847 C CA . GLU A 1 102 ? -9.349 8.069 2.841 1.00 89.31 102 GLU A CA 1
ATOM 848 C C . GLU A 1 102 ? -10.823 8.436 3.055 1.00 89.31 102 GLU A C 1
ATOM 850 O O . GLU A 1 102 ? -11.259 8.555 4.202 1.00 89.31 102 GLU A O 1
ATOM 855 N N . GLU A 1 103 ? -11.610 8.520 1.981 1.00 90.94 103 GLU A N 1
ATOM 856 C CA . GLU A 1 103 ? -13.050 8.791 2.045 1.00 90.94 103 GLU A CA 1
ATOM 857 C C . GLU A 1 103 ? -13.835 7.675 2.753 1.00 90.94 103 GLU A C 1
ATOM 859 O O . GLU A 1 103 ? -14.777 7.960 3.495 1.00 90.94 103 GLU A O 1
ATOM 864 N N . ALA A 1 104 ? -13.442 6.412 2.566 1.00 90.12 104 ALA A N 1
ATOM 865 C CA . ALA A 1 104 ? -14.152 5.261 3.120 1.00 90.12 104 ALA A CA 1
ATOM 866 C C . ALA A 1 104 ? -13.687 4.874 4.534 1.00 90.12 104 ALA A C 1
ATOM 868 O O . ALA A 1 104 ? -14.506 4.669 5.433 1.00 90.12 104 ALA A O 1
ATOM 869 N N . PHE A 1 105 ? -12.375 4.745 4.756 1.00 89.12 105 PHE A N 1
ATOM 870 C CA . PHE A 1 105 ? -11.828 4.233 6.015 1.00 89.12 105 PHE A CA 1
ATOM 871 C C . PHE A 1 105 ? -11.855 5.270 7.126 1.00 89.12 105 PHE A C 1
ATOM 873 O O . PHE A 1 105 ? -12.136 4.897 8.261 1.00 89.12 105 PHE A O 1
ATOM 880 N N . LYS A 1 106 ? -11.569 6.545 6.844 1.00 87.50 106 LYS A N 1
ATOM 881 C CA . LYS A 1 106 ? -11.478 7.566 7.895 1.00 87.50 106 LYS A CA 1
ATOM 882 C C . LYS A 1 106 ? -12.768 7.686 8.719 1.00 87.50 106 LYS A C 1
ATOM 884 O O . LYS A 1 106 ? -12.694 7.444 9.924 1.00 87.50 106 LYS A O 1
ATOM 889 N N . PRO A 1 107 ? -13.948 7.953 8.123 1.00 91.19 107 PRO A N 1
ATOM 890 C CA . PRO A 1 107 ? -15.181 8.040 8.902 1.00 91.19 107 PRO A CA 1
ATOM 891 C C . PRO A 1 107 ? -15.550 6.702 9.559 1.00 91.19 107 PRO A C 1
ATOM 893 O O . PRO A 1 107 ? -16.084 6.682 10.665 1.00 91.19 107 PRO A O 1
ATOM 896 N N . ALA A 1 108 ? -15.241 5.571 8.917 1.00 92.62 108 ALA A N 1
ATOM 897 C CA . ALA A 1 108 ? -15.530 4.249 9.469 1.00 92.62 108 ALA A CA 1
ATOM 898 C C . ALA A 1 108 ? -14.670 3.922 10.705 1.00 92.62 108 ALA A C 1
ATOM 900 O O . ALA A 1 108 ? -15.159 3.306 11.652 1.00 92.62 108 ALA A O 1
ATOM 901 N N . ILE A 1 109 ? -13.402 4.347 10.716 1.00 92.25 109 ILE A N 1
ATOM 902 C CA . ILE A 1 109 ? -12.492 4.210 11.860 1.00 92.25 109 ILE A CA 1
ATOM 903 C C . ILE A 1 109 ? -12.929 5.132 12.997 1.00 92.25 109 ILE A C 1
ATOM 905 O O . ILE A 1 109 ? -13.037 4.662 14.127 1.00 92.25 109 ILE A O 1
ATOM 909 N N . GLU A 1 110 ? -13.214 6.403 12.701 1.00 91.25 110 GLU A N 1
ATOM 910 C CA . GLU A 1 110 ? -13.655 7.397 13.693 1.00 91.25 110 GLU A CA 1
ATOM 911 C C . GLU A 1 110 ? -14.979 6.994 14.365 1.00 91.25 110 GLU A C 1
ATOM 913 O O . GLU A 1 110 ? -15.184 7.264 15.546 1.00 91.25 110 GLU A O 1
ATOM 918 N N . LEU A 1 111 ? -15.860 6.294 13.643 1.00 93.62 111 LEU A N 1
ATOM 919 C CA . LEU A 1 111 ? -17.095 5.744 14.202 1.00 93.62 111 LEU A CA 1
ATOM 920 C C . LEU A 1 111 ? -16.855 4.506 15.084 1.00 93.62 111 LEU A C 1
ATOM 922 O O . LEU A 1 111 ? -17.573 4.295 16.060 1.00 93.62 111 LEU A O 1
ATOM 926 N N . ALA A 1 112 ? -15.885 3.662 14.728 1.00 93.00 112 ALA A N 1
ATOM 927 C CA . ALA A 1 112 ? -15.648 2.385 15.398 1.00 93.00 112 ALA A CA 1
ATOM 928 C C . ALA A 1 112 ? -14.740 2.497 16.634 1.00 93.00 112 ALA A C 1
ATOM 930 O O . ALA A 1 112 ? -14.854 1.685 17.555 1.00 93.00 112 ALA A O 1
ATOM 931 N N . PHE A 1 113 ? -13.829 3.474 16.665 1.00 93.06 113 PHE A N 1
ATOM 932 C CA . PHE A 1 113 ? -12.793 3.573 17.689 1.00 93.06 113 PHE A CA 1
ATOM 933 C C . PHE A 1 113 ? -12.566 5.016 18.139 1.00 93.06 113 PHE A C 1
ATOM 935 O O . PHE A 1 113 ? -12.428 5.920 17.322 1.00 93.06 113 PHE A O 1
ATOM 942 N N . SER A 1 114 ? -12.395 5.213 19.450 1.00 91.88 114 SER A N 1
ATOM 943 C CA . SER A 1 114 ? -11.641 6.372 19.934 1.00 91.88 114 SER A CA 1
ATOM 944 C C . SER A 1 114 ? -10.166 6.225 19.555 1.00 91.88 114 SER A C 1
ATOM 946 O O . SER A 1 114 ? -9.671 5.106 19.386 1.00 91.88 114 SER A O 1
ATOM 948 N N . GLU A 1 115 ? -9.429 7.332 19.495 1.00 82.50 115 GLU A N 1
ATOM 949 C CA . GLU A 1 115 ? -7.995 7.305 19.184 1.00 82.50 115 GLU A CA 1
ATOM 950 C C . GLU A 1 115 ? -7.214 6.375 20.130 1.00 82.50 115 GLU A C 1
ATOM 952 O O . GLU A 1 115 ? -6.462 5.507 19.684 1.00 82.50 115 GLU A O 1
ATOM 957 N N . SER A 1 116 ? -7.464 6.472 21.439 1.00 84.19 116 SER A N 1
ATOM 958 C CA . SER A 1 116 ? -6.802 5.631 22.442 1.00 84.19 116 SER A CA 1
ATOM 959 C C . SER A 1 116 ? -7.141 4.144 22.293 1.00 84.19 116 SER A C 1
ATOM 961 O O . SER A 1 116 ? -6.282 3.284 22.505 1.00 84.19 116 SER A O 1
ATOM 963 N N . ALA A 1 117 ? -8.370 3.809 21.887 1.00 87.50 117 ALA A N 1
ATOM 964 C CA . ALA A 1 117 ? -8.757 2.432 21.596 1.00 87.50 117 ALA A CA 1
ATOM 965 C C . ALA A 1 117 ? -8.085 1.925 20.312 1.00 87.50 117 ALA A C 1
ATOM 967 O O . ALA A 1 117 ? -7.596 0.791 20.277 1.00 87.50 117 ALA A O 1
ATOM 968 N N . PHE A 1 118 ? -8.001 2.765 19.280 1.00 86.94 118 PHE A N 1
ATOM 969 C CA . PHE A 1 118 ? -7.325 2.438 18.030 1.00 86.94 118 PHE A CA 1
ATOM 970 C C . PHE A 1 118 ? -5.831 2.168 18.258 1.00 86.94 118 PHE A C 1
ATOM 972 O O . PHE A 1 118 ? -5.320 1.111 17.874 1.00 86.94 118 PHE A O 1
ATOM 979 N N . GLN A 1 119 ? -5.144 3.065 18.968 1.00 82.00 119 GLN A N 1
ATOM 980 C CA . GLN A 1 119 ? -3.737 2.909 19.345 1.00 82.00 119 GLN A CA 1
ATOM 981 C C . GLN A 1 119 ? -3.512 1.650 20.187 1.00 82.00 119 GLN A C 1
ATOM 983 O O . GLN A 1 119 ? -2.596 0.875 19.925 1.00 82.00 119 GLN A O 1
ATOM 988 N N . ARG A 1 120 ? -4.378 1.375 21.166 1.00 82.88 120 ARG A N 1
ATOM 989 C CA . ARG A 1 120 ? -4.192 0.231 22.067 1.00 82.88 120 ARG A CA 1
ATOM 990 C C . ARG A 1 120 ? -4.494 -1.121 21.420 1.00 82.88 120 ARG A C 1
ATOM 992 O O . ARG A 1 120 ? -3.829 -2.105 21.745 1.00 82.88 120 ARG A O 1
ATOM 999 N N . TYR A 1 121 ? -5.493 -1.205 20.540 1.00 86.44 121 TYR A N 1
ATOM 1000 C CA . TYR A 1 121 ? -6.021 -2.493 20.066 1.00 86.44 121 TYR A CA 1
ATOM 1001 C C . TYR A 1 121 ? -5.805 -2.766 18.576 1.00 86.44 121 TYR A C 1
ATOM 1003 O O . TYR A 1 121 ? -5.705 -3.937 18.190 1.00 86.44 121 TYR A O 1
ATOM 1011 N N . VAL A 1 122 ? -5.703 -1.726 17.744 1.00 87.81 122 VAL A N 1
ATOM 1012 C CA . VAL A 1 122 ? -5.576 -1.851 16.284 1.00 87.81 122 VAL A CA 1
ATOM 1013 C C . VAL A 1 122 ? -4.123 -1.695 15.845 1.00 87.81 122 VAL A C 1
ATOM 1015 O O . VAL A 1 122 ? -3.612 -2.570 15.140 1.00 87.81 122 VAL A O 1
ATOM 1018 N N . MET A 1 123 ? -3.413 -0.668 16.322 1.00 84.56 123 MET A N 1
ATOM 1019 C CA . MET A 1 123 ? -2.011 -0.426 15.945 1.00 84.56 123 MET A CA 1
ATOM 1020 C C . MET A 1 123 ? -1.085 -1.632 16.186 1.00 84.56 123 MET A C 1
ATOM 1022 O O . MET A 1 123 ? -0.324 -1.979 15.278 1.00 84.56 123 MET A O 1
ATOM 1026 N N . PRO A 1 124 ? -1.175 -2.386 17.304 1.00 84.25 124 PRO A N 1
ATOM 1027 C CA . PRO A 1 124 ? -0.361 -3.588 17.485 1.00 84.25 124 PRO A CA 1
ATOM 1028 C C . PRO A 1 124 ? -0.617 -4.661 16.420 1.00 84.25 124 PRO A C 1
ATOM 1030 O O . PRO A 1 124 ? 0.301 -5.393 16.040 1.00 84.25 124 PRO A O 1
ATOM 1033 N N . ARG A 1 125 ? -1.855 -4.765 15.915 1.00 88.88 125 ARG A N 1
ATOM 1034 C CA . ARG A 1 125 ? -2.223 -5.704 14.844 1.00 88.88 125 ARG A CA 1
ATOM 1035 C C . ARG A 1 125 ? -1.670 -5.239 13.506 1.00 88.88 125 ARG A C 1
ATOM 1037 O O . ARG A 1 125 ? -1.103 -6.061 12.791 1.00 88.88 125 ARG A O 1
ATOM 1044 N N . VAL A 1 126 ? -1.755 -3.937 13.220 1.00 86.00 126 VAL A N 1
ATOM 1045 C CA . VAL A 1 126 ? -1.127 -3.305 12.051 1.00 86.00 126 VAL A CA 1
ATOM 1046 C C . VAL A 1 126 ? 0.371 -3.606 12.048 1.00 86.00 126 VAL A C 1
ATOM 1048 O O . VAL A 1 126 ? 0.876 -4.215 11.110 1.00 86.00 126 VAL A O 1
ATOM 1051 N N . PHE A 1 127 ? 1.080 -3.314 13.141 1.00 81.38 127 PHE A N 1
ATOM 1052 C CA . PHE A 1 127 ? 2.513 -3.600 13.255 1.00 81.38 127 PHE A CA 1
ATOM 1053 C C . PHE A 1 127 ? 2.846 -5.088 13.110 1.00 81.38 127 PHE A C 1
ATOM 1055 O O . PHE A 1 127 ? 3.840 -5.451 12.471 1.00 81.38 127 PHE A O 1
ATOM 1062 N N . ARG A 1 128 ? 2.021 -5.973 13.680 1.00 84.50 128 ARG A N 1
ATOM 1063 C CA . ARG A 1 128 ? 2.210 -7.423 13.562 1.00 84.50 128 ARG A CA 1
ATOM 1064 C C . ARG A 1 128 ? 2.046 -7.891 12.117 1.00 84.50 128 ARG A C 1
ATOM 1066 O O . ARG A 1 128 ? 2.902 -8.649 11.654 1.00 84.50 128 ARG A O 1
ATOM 1073 N N . ALA A 1 129 ? 1.016 -7.418 11.423 1.00 87.44 129 ALA A N 1
ATOM 1074 C CA . ALA A 1 129 ? 0.714 -7.774 10.041 1.00 87.44 129 ALA A CA 1
ATOM 1075 C C . ALA A 1 129 ? 1.734 -7.207 9.044 1.00 87.44 129 ALA A C 1
ATOM 1077 O O . ALA A 1 129 ? 2.063 -7.892 8.081 1.00 87.44 129 ALA A O 1
ATOM 1078 N N . THR A 1 130 ? 2.310 -6.031 9.315 1.00 85.50 130 THR A N 1
ATOM 1079 C CA . THR A 1 130 ? 3.250 -5.371 8.402 1.00 85.50 130 THR A CA 1
ATOM 1080 C C . THR A 1 130 ? 4.489 -6.226 8.105 1.00 85.50 130 THR A C 1
ATOM 1082 O O . THR A 1 130 ? 5.233 -6.614 9.011 1.00 85.50 130 THR A O 1
ATOM 1085 N N . ARG A 1 131 ? 4.769 -6.470 6.826 1.00 83.00 131 ARG A N 1
ATOM 1086 C CA . ARG A 1 131 ? 5.969 -7.106 6.269 1.00 83.00 131 ARG A CA 1
ATOM 1087 C C . ARG A 1 131 ? 6.436 -6.303 5.039 1.00 83.00 131 ARG A C 1
ATOM 1089 O O . ARG A 1 131 ? 5.588 -5.811 4.317 1.00 83.00 131 ARG A O 1
ATOM 1096 N N . PRO A 1 132 ? 7.745 -6.149 4.775 1.00 81.50 132 PRO A N 1
ATOM 1097 C CA . PRO A 1 132 ? 8.892 -6.400 5.648 1.00 81.50 132 PRO A CA 1
ATOM 1098 C C . PRO A 1 132 ? 9.087 -5.277 6.689 1.00 81.50 132 PRO A C 1
ATOM 1100 O O . PRO A 1 132 ? 9.285 -4.111 6.346 1.00 81.50 132 PRO A O 1
ATOM 1103 N N . LYS A 1 133 ? 9.116 -5.622 7.987 1.00 80.56 133 LYS A N 1
ATOM 1104 C CA . LYS A 1 133 ? 9.193 -4.640 9.098 1.00 80.56 133 LYS A CA 1
ATOM 1105 C C . LYS A 1 133 ? 10.406 -3.709 9.018 1.00 80.56 133 LYS A C 1
ATOM 1107 O O . LYS A 1 133 ? 10.275 -2.519 9.282 1.00 80.56 133 LYS A O 1
ATOM 1112 N N . ARG A 1 134 ? 11.554 -4.242 8.579 1.00 80.44 134 ARG A N 1
ATOM 1113 C CA . ARG A 1 134 ? 12.826 -3.505 8.473 1.00 80.44 134 ARG A CA 1
ATOM 1114 C C . ARG A 1 134 ? 12.813 -2.331 7.492 1.00 80.44 134 ARG A C 1
ATOM 1116 O O . ARG A 1 134 ? 13.725 -1.518 7.518 1.00 80.44 134 ARG A O 1
ATOM 1123 N N . ILE A 1 135 ? 11.813 -2.281 6.616 1.00 78.62 135 ILE A N 1
ATOM 1124 C CA . ILE A 1 135 ? 11.652 -1.242 5.595 1.00 78.62 135 ILE A CA 1
ATOM 1125 C C . ILE A 1 135 ? 10.375 -0.468 5.879 1.00 78.62 135 ILE A C 1
ATOM 1127 O O . ILE A 1 135 ? 10.404 0.750 6.003 1.00 78.62 135 ILE A O 1
ATOM 1131 N N . MET A 1 136 ? 9.269 -1.191 6.058 1.00 79.38 136 MET A N 1
ATOM 1132 C CA . MET A 1 136 ? 7.945 -0.603 6.201 1.00 79.38 136 MET A CA 1
ATOM 1133 C C . MET A 1 136 ? 7.801 0.250 7.457 1.00 79.38 136 MET A C 1
ATOM 1135 O O . MET A 1 136 ? 7.218 1.326 7.383 1.00 79.38 136 MET A O 1
ATOM 1139 N N . ILE A 1 137 ? 8.335 -0.194 8.601 1.00 80.88 137 ILE A N 1
ATOM 1140 C CA . ILE A 1 137 ? 8.192 0.561 9.853 1.00 80.88 137 ILE A CA 1
ATOM 1141 C C . ILE A 1 137 ? 9.002 1.866 9.803 1.00 80.88 137 ILE A C 1
ATOM 1143 O O . ILE A 1 137 ? 8.397 2.915 10.018 1.00 80.88 137 ILE A O 1
ATOM 1147 N N . PRO A 1 138 ? 10.305 1.866 9.443 1.00 82.50 138 PRO A N 1
ATOM 1148 C CA . PRO A 1 138 ? 11.037 3.108 9.185 1.00 82.50 138 PRO A CA 1
ATOM 1149 C C . PRO A 1 138 ? 10.363 4.018 8.164 1.00 82.50 138 PRO A C 1
ATOM 1151 O O . PRO A 1 138 ? 10.283 5.218 8.394 1.00 82.50 138 PRO A O 1
ATOM 1154 N N . TRP A 1 139 ? 9.825 3.466 7.074 1.00 77.94 139 TRP A N 1
ATOM 1155 C CA . TRP A 1 139 ? 9.152 4.270 6.057 1.00 77.94 139 TRP A CA 1
ATOM 1156 C C . TRP A 1 139 ? 7.908 4.973 6.620 1.00 77.94 139 TRP A C 1
ATOM 1158 O O . TRP A 1 139 ? 7.776 6.186 6.464 1.00 77.94 139 TRP A O 1
ATOM 1168 N N . ILE A 1 140 ? 7.020 4.248 7.311 1.00 75.75 140 ILE A N 1
ATOM 1169 C CA . ILE A 1 140 ? 5.814 4.824 7.935 1.00 75.75 140 ILE A CA 1
ATOM 1170 C C . ILE A 1 140 ? 6.199 5.936 8.917 1.00 75.75 140 ILE A C 1
ATOM 1172 O O . ILE A 1 140 ? 5.648 7.033 8.851 1.00 75.75 140 ILE A O 1
ATOM 1176 N N . VAL A 1 141 ? 7.181 5.678 9.786 1.00 76.81 141 VAL A N 1
ATOM 1177 C CA . VAL A 1 141 ? 7.630 6.647 10.795 1.00 76.81 141 VAL A CA 1
ATOM 1178 C C . VAL A 1 141 ? 8.292 7.873 10.152 1.00 76.81 141 VAL A C 1
ATOM 1180 O O . VAL A 1 141 ? 8.024 9.002 10.547 1.00 76.81 141 VAL A O 1
ATOM 1183 N N . GLU A 1 142 ? 9.129 7.701 9.131 1.00 76.69 142 GLU A N 1
ATOM 1184 C CA . GLU A 1 142 ? 9.775 8.834 8.456 1.00 76.69 142 GLU A CA 1
ATOM 1185 C C . GLU A 1 142 ? 8.781 9.668 7.638 1.00 76.69 142 GLU A C 1
ATOM 1187 O O . GLU A 1 142 ? 8.928 10.886 7.552 1.00 76.69 142 GLU A O 1
ATOM 1192 N N . ARG A 1 143 ? 7.736 9.057 7.064 1.00 72.44 143 ARG A N 1
ATOM 1193 C CA . ARG A 1 143 ? 6.706 9.806 6.325 1.00 72.44 143 ARG A CA 1
ATOM 1194 C C . ARG A 1 143 ? 5.696 10.481 7.240 1.00 72.44 143 ARG A C 1
ATOM 1196 O O . ARG A 1 143 ? 5.242 11.565 6.890 1.00 72.44 143 ARG A O 1
ATOM 1203 N N . SER A 1 144 ? 5.434 9.948 8.433 1.00 68.75 144 SER A N 1
ATOM 1204 C CA . SER A 1 144 ? 4.598 10.642 9.421 1.00 68.75 144 SER A CA 1
ATOM 1205 C C . SER A 1 144 ? 5.226 11.958 9.909 1.00 68.75 144 SER A C 1
ATOM 1207 O O . SER A 1 144 ? 4.497 12.888 10.262 1.00 68.75 144 SER A O 1
ATOM 1209 N N . ARG A 1 145 ? 6.562 12.111 9.809 1.00 72.19 145 ARG A N 1
ATOM 1210 C CA . ARG A 1 145 ? 7.260 13.399 10.017 1.00 72.19 145 ARG A CA 1
ATOM 1211 C C . ARG A 1 145 ? 6.687 14.519 9.153 1.00 72.19 145 ARG A C 1
ATOM 1213 O O . ARG A 1 145 ? 6.626 15.653 9.615 1.00 72.19 145 ARG A O 1
ATOM 1220 N N . VAL A 1 146 ? 6.295 14.219 7.914 1.00 66.69 146 VAL A N 1
ATOM 1221 C CA . VAL A 1 146 ? 5.780 15.221 6.967 1.00 66.69 146 VAL A CA 1
ATOM 1222 C C . VAL A 1 146 ? 4.458 15.813 7.460 1.00 66.69 146 VAL A C 1
ATOM 1224 O O . VAL A 1 146 ? 4.187 16.981 7.208 1.00 66.69 146 VAL A O 1
ATOM 1227 N N . TRP A 1 147 ? 3.660 15.035 8.192 1.00 58.88 147 TRP A N 1
ATOM 1228 C CA . TRP A 1 147 ? 2.319 15.437 8.616 1.00 58.88 147 TRP A CA 1
ATOM 1229 C C . TRP A 1 147 ? 2.265 16.059 10.012 1.00 58.88 147 TRP A C 1
ATOM 1231 O O . TRP A 1 147 ? 1.432 16.925 10.250 1.00 58.88 147 TRP A O 1
ATOM 1241 N N . GLY A 1 148 ? 3.149 15.668 10.933 1.00 64.31 148 GLY A N 1
ATOM 1242 C CA . GLY A 1 148 ? 3.110 16.188 12.309 1.00 64.31 148 GLY A CA 1
ATOM 1243 C C . GLY A 1 148 ? 4.469 16.356 12.980 1.00 64.31 148 GLY A C 1
ATOM 1244 O O . GLY A 1 148 ? 4.569 16.409 14.210 1.00 64.31 148 GLY A O 1
ATOM 1245 N N . GLY A 1 149 ? 5.532 16.432 12.179 1.00 75.12 149 GLY A N 1
ATOM 1246 C CA . GLY A 1 149 ? 6.883 16.701 12.649 1.00 75.12 149 GLY A CA 1
ATOM 1247 C C . GLY A 1 149 ? 7.408 15.646 13.623 1.00 75.12 149 GLY A C 1
ATOM 1248 O O . GLY A 1 149 ? 7.063 14.465 13.581 1.00 75.12 149 GLY A O 1
ATOM 1249 N N . THR A 1 150 ? 8.286 16.074 14.525 1.00 79.00 150 THR A N 1
ATOM 1250 C CA . THR A 1 150 ? 8.960 15.191 15.490 1.00 79.00 150 THR A CA 1
ATOM 1251 C C . THR A 1 150 ? 8.025 14.625 16.558 1.00 79.00 150 THR A C 1
ATOM 1253 O O . THR A 1 150 ? 8.297 13.547 17.086 1.00 79.00 150 THR A O 1
ATOM 1256 N N . LYS A 1 151 ? 6.910 15.305 16.857 1.00 78.62 151 LYS A N 1
ATOM 1257 C CA . LYS A 1 151 ? 5.928 14.857 17.856 1.00 78.62 151 LYS A CA 1
ATOM 1258 C C . LYS A 1 151 ? 5.228 13.571 17.420 1.00 78.62 151 LYS A C 1
ATOM 1260 O O . LYS A 1 151 ? 5.198 12.614 18.186 1.00 78.62 151 LYS A O 1
ATOM 1265 N N . VAL A 1 152 ? 4.752 13.521 16.176 1.00 73.00 152 VAL A N 1
ATOM 1266 C CA . VAL A 1 152 ? 4.071 12.335 15.630 1.00 73.00 152 VAL A CA 1
ATOM 1267 C C . VAL A 1 152 ? 5.032 11.158 15.483 1.00 73.00 152 VAL A C 1
ATOM 1269 O O . VAL A 1 152 ? 4.672 10.034 15.813 1.00 73.00 152 VAL A O 1
ATOM 1272 N N . ILE A 1 153 ? 6.286 11.403 15.093 1.00 77.56 153 ILE A N 1
ATOM 1273 C CA . ILE A 1 153 ? 7.318 10.352 15.091 1.00 77.56 153 ILE A CA 1
ATOM 1274 C C . ILE A 1 153 ? 7.478 9.738 16.474 1.00 77.56 153 ILE A C 1
ATOM 1276 O O . ILE A 1 153 ? 7.544 8.517 16.604 1.00 77.56 153 ILE A O 1
ATOM 1280 N N . LYS A 1 154 ? 7.575 10.589 17.500 1.00 80.19 154 LYS A N 1
ATOM 1281 C CA . LYS A 1 154 ? 7.755 10.128 18.871 1.00 80.19 154 LYS A CA 1
ATOM 1282 C C . LYS A 1 154 ? 6.562 9.283 19.316 1.00 80.19 154 LYS A C 1
ATOM 1284 O O . LYS A 1 154 ? 6.794 8.185 19.799 1.00 80.19 154 LYS A O 1
ATOM 1289 N N . ALA A 1 155 ? 5.334 9.734 19.057 1.00 76.56 155 ALA A N 1
ATOM 1290 C CA . ALA A 1 155 ? 4.123 8.968 19.354 1.00 76.56 155 ALA A CA 1
ATOM 1291 C C . ALA A 1 155 ? 4.131 7.589 18.668 1.00 76.56 155 ALA A C 1
ATOM 1293 O O . ALA A 1 155 ? 4.036 6.567 19.336 1.00 76.56 155 ALA A O 1
ATOM 1294 N N . TYR A 1 156 ? 4.404 7.539 17.359 1.00 74.75 156 TYR A N 1
ATOM 1295 C CA . TYR A 1 156 ? 4.505 6.273 16.622 1.00 74.75 156 TYR A CA 1
ATOM 1296 C C . TYR A 1 156 ? 5.593 5.341 17.164 1.00 74.75 156 TYR A C 1
ATOM 1298 O O . TYR A 1 156 ? 5.412 4.125 17.186 1.00 74.75 156 TYR A O 1
ATOM 1306 N N . LYS A 1 157 ? 6.743 5.887 17.579 1.00 79.06 157 LYS A N 1
ATOM 1307 C CA . LYS A 1 157 ? 7.809 5.105 18.217 1.00 79.06 157 LYS A CA 1
ATOM 1308 C C . LYS A 1 157 ? 7.394 4.608 19.600 1.00 79.06 157 LYS A C 1
ATOM 1310 O O . LYS A 1 157 ? 7.754 3.487 19.966 1.00 79.06 157 LYS A O 1
ATOM 1315 N N . ASP A 1 158 ? 6.664 5.422 20.352 1.00 81.75 158 ASP A N 1
ATOM 1316 C CA . ASP A 1 158 ? 6.179 5.096 21.689 1.00 81.75 158 ASP A CA 1
ATOM 1317 C C . ASP A 1 158 ? 5.069 4.027 21.659 1.00 81.75 158 ASP A C 1
ATOM 1319 O O . ASP A 1 158 ? 4.998 3.207 22.577 1.00 81.75 158 ASP A O 1
ATOM 1323 N N . ASP A 1 159 ? 4.327 3.926 20.555 1.00 76.56 159 ASP A N 1
ATOM 1324 C CA . ASP A 1 159 ? 3.347 2.861 20.295 1.00 76.56 159 ASP A CA 1
ATOM 1325 C C . ASP A 1 159 ? 3.983 1.519 19.896 1.00 76.56 159 ASP A C 1
ATOM 1327 O O . ASP A 1 159 ? 3.327 0.470 19.914 1.00 76.56 159 ASP A O 1
ATOM 1331 N N . LEU A 1 160 ? 5.272 1.507 19.534 1.00 77.56 160 LEU A N 1
ATOM 1332 C CA . LEU A 1 160 ? 5.969 0.260 19.238 1.00 77.56 160 LEU A CA 1
ATOM 1333 C C . LEU A 1 160 ? 6.214 -0.535 20.529 1.00 77.56 160 LEU A C 1
ATOM 1335 O O . LEU A 1 160 ? 6.750 0.020 21.499 1.00 77.56 160 LEU A O 1
ATOM 1339 N N . PRO A 1 161 ? 5.956 -1.860 20.518 1.00 78.31 161 PRO A N 1
ATOM 1340 C CA . PRO A 1 161 ? 6.436 -2.755 21.563 1.00 78.31 161 PRO A CA 1
ATOM 1341 C C . PRO A 1 161 ? 7.949 -2.616 21.752 1.00 78.31 161 PRO A C 1
ATOM 1343 O O . PRO A 1 161 ? 8.673 -2.395 20.780 1.00 78.31 161 PRO A O 1
ATOM 1346 N N . PHE A 1 162 ? 8.439 -2.821 22.977 1.00 81.06 162 PHE A N 1
ATOM 1347 C CA . PHE A 1 162 ? 9.856 -2.649 23.328 1.00 81.06 162 PHE A CA 1
ATOM 1348 C C . PHE A 1 162 ? 10.825 -3.301 22.326 1.00 81.06 162 PHE A C 1
ATOM 1350 O O . PHE A 1 162 ? 11.748 -2.654 21.840 1.00 81.06 162 PHE A O 1
ATOM 1357 N N . THR A 1 163 ? 10.580 -4.558 21.945 1.00 79.38 163 THR A N 1
ATOM 1358 C CA . THR A 1 163 ? 11.424 -5.286 20.984 1.00 79.38 163 THR A CA 1
ATOM 1359 C C . THR A 1 163 ? 11.408 -4.664 19.589 1.00 79.38 163 THR A C 1
ATOM 1361 O O . THR A 1 163 ? 12.444 -4.595 18.933 1.00 79.38 163 THR A O 1
ATOM 1364 N N . ALA A 1 164 ? 10.258 -4.166 19.133 1.00 80.06 164 ALA A N 1
ATOM 1365 C CA . ALA A 1 164 ? 10.145 -3.471 17.856 1.00 80.06 164 ALA A CA 1
ATOM 1366 C C . ALA A 1 164 ? 10.825 -2.097 17.899 1.00 80.06 164 ALA A C 1
ATOM 1368 O O . ALA A 1 164 ? 11.432 -1.705 16.909 1.00 80.06 164 ALA A O 1
ATOM 1369 N N . ARG A 1 165 ? 10.783 -1.396 19.038 1.00 84.88 165 ARG A N 1
ATOM 1370 C CA . ARG A 1 165 ? 11.510 -0.136 19.241 1.00 84.88 165 ARG A CA 1
ATOM 1371 C C . ARG A 1 165 ? 13.022 -0.349 19.230 1.00 84.88 165 ARG A C 1
ATOM 1373 O O . ARG A 1 165 ? 13.725 0.354 18.515 1.00 84.88 165 ARG A O 1
ATOM 1380 N N . PHE A 1 166 ? 13.506 -1.375 19.930 1.00 86.06 166 PHE A N 1
ATOM 1381 C CA . PHE A 1 166 ? 14.916 -1.765 19.905 1.00 86.06 166 PHE A CA 1
ATOM 1382 C C . PHE A 1 166 ? 15.385 -2.091 18.480 1.00 86.06 166 PHE A C 1
ATOM 1384 O O . PHE A 1 166 ? 16.384 -1.554 18.005 1.00 86.06 166 PHE A O 1
ATOM 1391 N N . LEU A 1 167 ? 14.635 -2.935 17.762 1.00 84.00 167 LEU A N 1
ATOM 1392 C CA . LEU A 1 167 ? 14.959 -3.278 16.378 1.00 84.00 167 LEU A CA 1
ATOM 1393 C C . LEU A 1 167 ? 14.859 -2.068 15.447 1.00 84.00 167 LEU A C 1
ATOM 1395 O O . LEU A 1 167 ? 15.663 -1.955 14.525 1.00 84.00 167 LEU A O 1
ATOM 1399 N N . TYR A 1 168 ? 13.913 -1.159 15.685 1.00 85.94 168 TYR A N 1
ATOM 1400 C CA . TYR A 1 168 ? 13.807 0.092 14.947 1.00 85.94 168 TYR A CA 1
ATOM 1401 C C . TYR A 1 168 ? 15.091 0.914 15.071 1.00 85.94 168 TYR A C 1
ATOM 1403 O O . TYR A 1 168 ? 15.689 1.246 14.049 1.00 85.94 168 TYR A O 1
ATOM 1411 N N . ASP A 1 169 ? 15.529 1.185 16.302 1.00 85.44 169 ASP A N 1
ATOM 1412 C CA . ASP A 1 169 ? 16.654 2.079 16.583 1.00 85.44 169 ASP A CA 1
ATOM 1413 C C . ASP A 1 169 ? 18.008 1.482 16.169 1.00 85.44 169 ASP A C 1
ATOM 1415 O O . ASP A 1 169 ? 18.877 2.207 15.688 1.00 85.44 169 ASP A O 1
ATOM 1419 N N . HIS A 1 170 ? 18.182 0.162 16.287 1.00 85.44 170 HIS A N 1
ATOM 1420 C CA . HIS A 1 170 ? 19.488 -0.476 16.079 1.00 85.44 170 HIS A CA 1
ATOM 1421 C C . HIS A 1 170 ? 19.643 -1.239 14.761 1.00 85.44 170 HIS A C 1
ATOM 1423 O O . HIS A 1 170 ? 20.770 -1.513 14.357 1.00 85.44 170 HIS A O 1
ATOM 1429 N N . VAL A 1 171 ? 18.550 -1.601 14.082 1.00 85.12 171 VAL A N 1
ATOM 1430 C CA . VAL A 1 171 ? 18.614 -2.468 12.892 1.00 85.12 171 VAL A CA 1
ATOM 1431 C C . VAL A 1 171 ? 17.854 -1.868 11.714 1.00 85.12 171 VAL A C 1
ATOM 1433 O O . VAL A 1 171 ? 18.412 -1.703 10.631 1.00 85.12 171 VAL A O 1
ATOM 1436 N N . TRP A 1 172 ?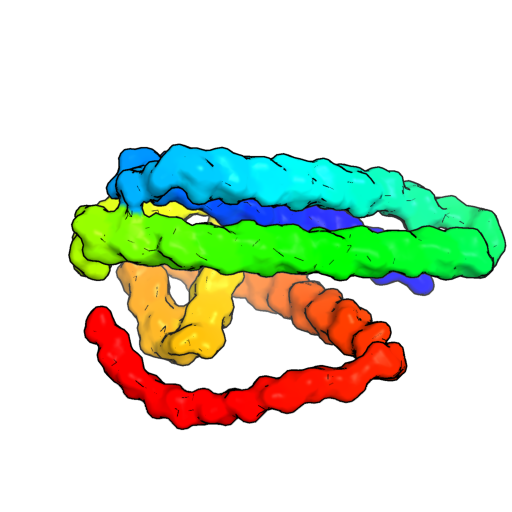 16.575 -1.542 11.895 1.00 88.00 172 TRP A N 1
ATOM 1437 C CA . TRP A 1 172 ? 15.686 -1.195 10.788 1.00 88.00 172 TRP A CA 1
ATOM 1438 C C . TRP A 1 172 ? 15.919 0.220 10.268 1.00 88.00 172 TRP A C 1
ATOM 1440 O O . TRP A 1 172 ? 16.083 0.397 9.063 1.00 88.00 172 TRP A O 1
ATOM 1450 N N . HIS A 1 173 ? 15.954 1.227 11.144 1.00 85.50 173 HIS A N 1
ATOM 1451 C CA . HIS A 1 173 ? 16.159 2.616 10.727 1.00 85.50 173 HIS A CA 1
ATOM 1452 C C . HIS A 1 173 ? 17.546 2.843 10.106 1.00 85.50 173 HIS A C 1
ATOM 1454 O O . HIS A 1 173 ? 17.590 3.381 8.995 1.00 85.50 173 HIS A O 1
ATOM 1460 N N . PRO A 1 174 ? 18.658 2.334 10.685 1.00 85.75 174 PRO A N 1
ATOM 1461 C CA . PRO A 1 174 ? 19.968 2.417 10.040 1.00 85.75 174 PRO A CA 1
ATOM 1462 C C . PRO A 1 174 ? 19.990 1.782 8.644 1.00 85.75 174 PRO A C 1
ATOM 1464 O O . PRO A 1 174 ? 20.497 2.389 7.697 1.00 85.75 174 PRO A O 1
ATOM 1467 N N . TYR A 1 175 ? 19.391 0.595 8.483 1.00 82.56 175 TYR A N 1
ATOM 1468 C CA . TYR A 1 175 ? 19.282 -0.074 7.183 1.00 82.56 175 TYR A CA 1
ATOM 1469 C C . TYR A 1 175 ? 18.464 0.753 6.180 1.00 82.56 175 TYR A C 1
ATOM 1471 O O . TYR A 1 175 ? 18.886 0.950 5.040 1.00 82.56 175 TYR A O 1
ATOM 1479 N N . PHE A 1 176 ? 17.319 1.287 6.608 1.00 81.69 176 PHE A N 1
ATOM 1480 C CA . PHE A 1 176 ? 16.444 2.103 5.772 1.00 81.69 176 PHE A CA 1
ATOM 1481 C C . PHE A 1 176 ? 17.136 3.375 5.265 1.00 81.69 176 PHE A C 1
ATOM 1483 O O . PHE A 1 176 ? 17.079 3.671 4.071 1.00 81.69 176 PHE A O 1
ATOM 1490 N N . VAL A 1 177 ? 17.829 4.113 6.136 1.00 81.38 177 VAL A N 1
ATOM 1491 C CA . VAL A 1 177 ? 18.538 5.347 5.752 1.00 81.38 177 VAL A CA 1
ATOM 1492 C C . VAL A 1 177 ? 19.664 5.055 4.759 1.00 81.38 177 VAL A C 1
ATOM 1494 O O . VAL A 1 177 ? 19.858 5.800 3.797 1.00 81.38 177 VAL A O 1
ATOM 1497 N N . THR A 1 178 ? 20.399 3.965 4.972 1.00 78.75 178 THR A N 1
ATOM 1498 C CA . THR A 1 178 ? 21.561 3.611 4.148 1.00 78.75 178 THR A CA 1
ATOM 1499 C C . THR A 1 178 ? 21.178 3.051 2.779 1.00 78.75 178 THR A C 1
ATOM 1501 O O . THR A 1 178 ? 21.814 3.427 1.795 1.00 78.75 178 THR A O 1
ATOM 1504 N N . HIS A 1 179 ? 20.131 2.223 2.695 1.00 72.06 179 HIS A N 1
ATOM 1505 C CA . HIS A 1 179 ? 19.809 1.457 1.483 1.00 72.06 179 HIS A CA 1
ATOM 1506 C C . HIS A 1 179 ? 18.553 1.936 0.748 1.00 72.06 179 HIS A C 1
ATOM 1508 O O . HIS A 1 179 ? 18.452 1.748 -0.459 1.00 72.06 179 HIS A O 1
ATOM 1514 N N . ILE A 1 180 ? 17.590 2.548 1.443 1.00 70.88 180 ILE A N 1
ATOM 1515 C CA . ILE A 1 180 ? 16.254 2.811 0.882 1.00 70.88 180 ILE A CA 1
ATOM 1516 C C . ILE A 1 180 ? 16.020 4.307 0.670 1.00 70.88 180 ILE A C 1
ATOM 1518 O O . ILE A 1 180 ? 15.678 4.720 -0.434 1.00 70.88 180 ILE A O 1
ATOM 1522 N N . ALA A 1 181 ? 16.257 5.147 1.681 1.00 70.19 181 ALA A N 1
ATOM 1523 C CA . ALA A 1 181 ? 15.939 6.579 1.616 1.00 70.19 181 ALA A CA 1
ATOM 1524 C C . ALA A 1 181 ? 16.657 7.310 0.460 1.00 70.19 181 ALA A C 1
ATOM 1526 O O . ALA A 1 181 ? 16.066 8.143 -0.235 1.00 70.19 181 ALA A O 1
ATOM 1527 N N . LYS A 1 182 ? 17.924 6.958 0.208 1.00 68.44 182 LYS A N 1
ATOM 1528 C CA . LYS A 1 182 ? 18.713 7.504 -0.909 1.00 68.44 182 LYS A CA 1
ATOM 1529 C C . LYS A 1 182 ? 18.129 7.113 -2.268 1.00 68.44 182 LYS A C 1
ATOM 1531 O O . LYS A 1 182 ? 17.970 7.971 -3.129 1.00 68.44 182 LYS A O 1
ATOM 1536 N N . VAL A 1 183 ? 17.747 5.848 -2.425 1.00 64.31 183 VAL A N 1
ATOM 1537 C CA . VAL A 1 183 ? 17.190 5.309 -3.673 1.00 64.31 183 VAL A CA 1
ATOM 1538 C C . VAL A 1 183 ? 15.823 5.933 -3.965 1.00 64.31 183 VAL A C 1
ATOM 1540 O O . VAL A 1 183 ? 15.594 6.436 -5.062 1.00 64.31 183 VAL A O 1
ATOM 1543 N N . THR A 1 184 ? 14.945 6.025 -2.964 1.00 63.41 184 THR A N 1
ATOM 1544 C CA . THR A 1 184 ? 13.615 6.632 -3.124 1.00 63.41 184 THR A CA 1
ATOM 1545 C C . THR A 1 184 ? 13.702 8.112 -3.505 1.00 63.41 184 THR A C 1
ATOM 1547 O O . THR A 1 184 ? 12.983 8.559 -4.397 1.00 63.41 184 THR A O 1
ATOM 1550 N N . SER A 1 185 ? 14.595 8.886 -2.876 1.00 64.06 185 SER A N 1
ATOM 1551 C CA . SER A 1 185 ? 14.773 10.309 -3.212 1.00 64.06 185 SER A CA 1
ATOM 1552 C C . SER A 1 185 ? 15.364 10.531 -4.608 1.00 64.06 185 SER A C 1
ATOM 1554 O O . SER A 1 185 ? 14.966 11.478 -5.285 1.00 64.06 185 SER A O 1
ATOM 1556 N N . PHE A 1 186 ? 16.257 9.649 -5.063 1.00 61.69 186 PHE A N 1
ATOM 1557 C CA . PHE A 1 186 ? 16.801 9.674 -6.420 1.00 61.69 186 PHE A CA 1
ATOM 1558 C C . PHE A 1 186 ? 15.711 9.427 -7.471 1.00 61.69 186 PHE A C 1
ATOM 1560 O O . PHE A 1 186 ? 15.530 10.254 -8.364 1.00 61.69 186 PHE A O 1
ATOM 1567 N N . TRP A 1 187 ? 14.924 8.357 -7.322 1.00 58.38 187 TRP A N 1
ATOM 1568 C CA . TRP A 1 187 ? 13.851 8.040 -8.271 1.00 58.38 187 TRP A CA 1
ATOM 1569 C C . TRP A 1 187 ? 12.733 9.078 -8.256 1.00 58.38 187 TRP A C 1
ATOM 1571 O O . TRP A 1 187 ? 12.261 9.475 -9.315 1.00 58.38 187 TRP A O 1
ATOM 1581 N N . THR A 1 188 ?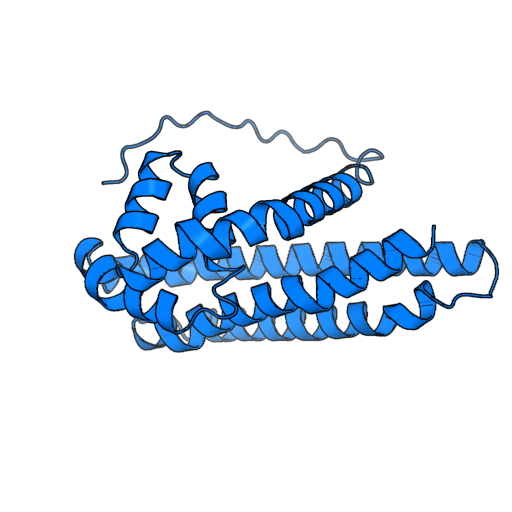 12.365 9.597 -7.082 1.00 61.66 188 THR A N 1
ATOM 1582 C CA . THR A 1 188 ? 11.363 10.673 -6.982 1.00 61.66 188 THR A CA 1
ATOM 1583 C C . THR A 1 188 ? 11.803 11.916 -7.758 1.00 61.66 188 THR A C 1
ATOM 1585 O O . THR A 1 188 ? 10.996 12.513 -8.461 1.00 61.66 188 THR A O 1
ATOM 1588 N N . LYS A 1 189 ? 13.088 12.289 -7.681 1.00 61.75 189 LYS A N 1
ATOM 1589 C CA . LYS A 1 189 ? 13.633 13.420 -8.446 1.00 61.75 189 LYS A CA 1
ATOM 1590 C C . LYS A 1 189 ? 13.683 13.127 -9.940 1.00 61.75 189 LYS A C 1
ATOM 1592 O O . LYS A 1 189 ? 13.217 13.956 -10.706 1.00 61.75 189 LYS A O 1
ATOM 1597 N N . LEU A 1 190 ? 14.173 11.955 -10.346 1.00 54.16 190 LEU A N 1
ATOM 1598 C CA . LEU A 1 190 ? 14.260 11.571 -11.760 1.00 54.16 190 LEU A CA 1
ATOM 1599 C C . LEU A 1 190 ? 12.884 11.574 -12.447 1.00 54.16 190 LEU A C 1
ATOM 1601 O O . LEU A 1 190 ? 12.751 12.016 -13.589 1.00 54.16 190 LEU A O 1
ATOM 1605 N N . MET A 1 191 ? 11.860 11.113 -11.727 1.00 50.59 191 MET A N 1
ATOM 1606 C CA . MET A 1 191 ? 10.480 11.102 -12.208 1.00 50.59 191 MET A CA 1
ATOM 1607 C C . MET A 1 191 ? 9.813 12.484 -12.181 1.00 50.59 191 MET A C 1
ATOM 1609 O O . MET A 1 191 ? 8.857 12.694 -12.917 1.00 50.59 191 MET A O 1
ATOM 1613 N N . ALA A 1 192 ? 10.322 13.434 -11.387 1.00 50.38 192 ALA A N 1
ATOM 1614 C CA . ALA A 1 192 ? 9.845 14.818 -11.352 1.00 50.38 192 ALA A CA 1
ATOM 1615 C C . ALA A 1 192 ? 10.548 15.728 -12.381 1.00 50.38 192 ALA A C 1
ATOM 1617 O O . ALA A 1 192 ? 9.925 16.624 -12.944 1.00 50.38 192 ALA A O 1
ATOM 1618 N N . THR A 1 193 ? 11.828 15.499 -12.684 1.00 38.44 193 THR A N 1
ATOM 1619 C CA . THR A 1 193 ? 12.611 16.324 -13.628 1.00 38.44 193 THR A CA 1
ATOM 1620 C C . THR A 1 193 ? 12.268 16.093 -15.102 1.00 38.44 193 THR A C 1
ATOM 1622 O O . THR A 1 193 ? 12.742 16.822 -15.961 1.00 38.44 193 THR A O 1
ATOM 1625 N N . THR A 1 194 ? 11.438 15.099 -15.425 1.00 41.59 194 THR A N 1
ATOM 1626 C CA . THR A 1 194 ? 10.904 14.875 -16.785 1.00 41.59 194 THR A CA 1
ATOM 1627 C C . THR A 1 194 ? 9.535 15.531 -17.008 1.00 41.59 194 THR A C 1
ATOM 1629 O O . THR A 1 194 ? 8.948 15.369 -18.073 1.00 41.59 194 THR A O 1
ATOM 1632 N N . THR A 1 195 ? 9.036 16.283 -16.020 1.00 40.88 195 THR A N 1
ATOM 1633 C CA . THR A 1 195 ? 7.761 17.025 -16.075 1.00 40.88 195 THR A CA 1
ATOM 1634 C C . THR A 1 195 ? 7.932 18.493 -16.484 1.00 40.88 195 THR A C 1
ATOM 1636 O O . THR A 1 195 ? 6.945 19.177 -16.731 1.00 40.88 195 THR A O 1
ATOM 1639 N N . GLU A 1 196 ? 9.165 18.994 -16.602 1.00 31.33 196 GLU A N 1
ATOM 1640 C CA . GLU A 1 196 ? 9.442 20.361 -17.063 1.00 31.33 196 GLU A CA 1
ATOM 1641 C C . GLU A 1 196 ? 9.549 20.411 -18.592 1.00 31.33 196 GLU A C 1
ATOM 1643 O O . GLU A 1 196 ? 10.598 20.667 -19.170 1.00 31.33 196 GLU A O 1
ATOM 1648 N N . THR A 1 197 ? 8.454 20.111 -19.279 1.00 33.91 197 THR A N 1
ATOM 1649 C CA . THR A 1 197 ? 8.144 20.689 -20.593 1.00 33.91 197 THR A CA 1
ATOM 1650 C C . THR A 1 197 ? 6.648 20.516 -20.808 1.00 33.91 197 THR A C 1
ATOM 1652 O O . THR A 1 197 ? 6.167 19.428 -21.099 1.00 33.91 197 THR A O 1
ATOM 1655 N N . ASN A 1 198 ? 5.926 21.627 -20.663 1.00 36.31 198 ASN A N 1
ATOM 1656 C CA . ASN A 1 198 ? 4.499 21.793 -20.945 1.00 36.31 198 ASN A CA 1
ATOM 1657 C C . ASN A 1 198 ? 3.540 21.211 -19.899 1.00 36.31 198 ASN A C 1
ATOM 1659 O O . ASN A 1 198 ? 2.956 20.148 -20.080 1.00 36.31 198 ASN A O 1
ATOM 1663 N N . LEU A 1 199 ? 3.326 21.984 -18.836 1.00 28.78 199 LEU A N 1
ATOM 1664 C CA . LEU A 1 199 ? 2.031 22.582 -18.483 1.00 28.78 199 LEU A CA 1
ATOM 1665 C C . LEU A 1 199 ? 2.255 23.391 -17.202 1.00 28.78 199 LEU A C 1
ATOM 1667 O O . LEU A 1 199 ? 2.696 22.844 -16.192 1.00 28.78 199 LEU A O 1
ATOM 1671 N N . GLU A 1 200 ? 1.981 24.697 -17.246 1.00 25.91 200 GLU A N 1
ATOM 1672 C CA . GLU A 1 200 ? 1.825 25.475 -16.017 1.00 25.91 200 GLU A CA 1
ATOM 1673 C C . GLU A 1 200 ? 0.801 24.756 -15.122 1.00 25.91 200 GLU A C 1
ATOM 1675 O O . GLU A 1 200 ? -0.300 24.444 -15.590 1.00 25.91 200 GLU A O 1
ATOM 1680 N N . PRO A 1 201 ? 1.132 24.445 -13.858 1.00 30.27 201 PRO A N 1
ATOM 1681 C CA . PRO A 1 201 ? 0.152 23.868 -12.961 1.00 30.27 201 PRO A CA 1
ATOM 1682 C C . PRO A 1 201 ? -0.934 24.924 -12.707 1.00 30.27 201 PRO A C 1
ATOM 1684 O O . PRO A 1 201 ? -0.595 26.065 -12.378 1.00 30.27 201 PRO A O 1
ATOM 1687 N N . PRO A 1 202 ? -2.235 24.590 -12.821 1.00 32.03 202 PRO A N 1
ATOM 1688 C CA . PRO A 1 202 ? -3.274 25.497 -12.369 1.00 32.03 202 PRO A CA 1
ATOM 1689 C C . PRO A 1 202 ? -3.019 25.777 -10.890 1.00 32.03 202 PRO A C 1
ATOM 1691 O O . PRO A 1 202 ? -2.868 24.851 -10.091 1.00 32.03 202 PRO A O 1
ATOM 1694 N N . GLY A 1 203 ? -2.891 27.063 -10.562 1.00 30.69 203 GLY A N 1
ATOM 1695 C CA . GLY A 1 203 ? -2.480 27.545 -9.253 1.00 30.69 203 GLY A CA 1
ATOM 1696 C C . GLY A 1 203 ? -3.264 26.892 -8.120 1.00 30.69 203 GLY A C 1
ATOM 1697 O O . GLY A 1 203 ? -4.367 27.315 -7.782 1.00 30.69 203 GLY A O 1
ATOM 1698 N N . LEU A 1 204 ? -2.643 25.912 -7.466 1.00 28.88 204 LEU A N 1
ATOM 1699 C CA . LEU A 1 204 ? -2.950 25.588 -6.085 1.00 28.88 204 LEU A CA 1
ATOM 1700 C C . LEU A 1 204 ? -2.346 26.709 -5.249 1.00 28.88 204 LEU A C 1
ATOM 1702 O O . LEU A 1 204 ? -1.200 26.653 -4.805 1.00 28.88 204 LEU A O 1
ATOM 1706 N N . VAL A 1 205 ? -3.145 27.757 -5.056 1.00 27.50 205 VAL A N 1
ATOM 1707 C CA . VAL A 1 205 ? -3.009 28.635 -3.900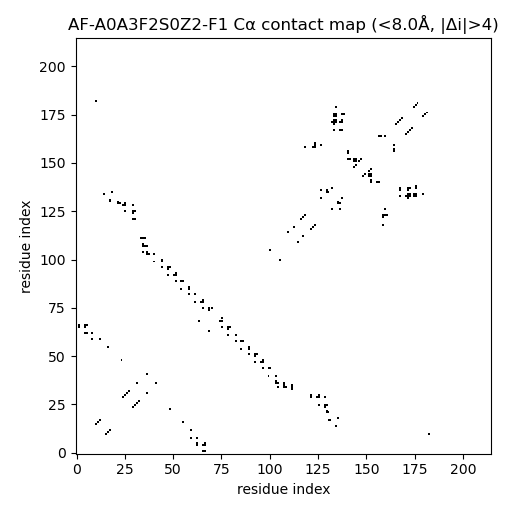 1.00 27.50 205 VAL A CA 1
ATOM 1708 C C . VAL A 1 205 ? -3.109 27.722 -2.681 1.00 27.50 205 VAL A C 1
ATOM 1710 O O . VAL A 1 205 ? -4.202 27.372 -2.236 1.00 27.50 205 VAL A O 1
ATOM 1713 N N . TYR A 1 206 ? -1.961 27.284 -2.165 1.00 31.41 206 TYR A N 1
ATOM 1714 C CA . TYR A 1 206 ? -1.866 26.689 -0.843 1.00 31.41 206 TYR A CA 1
ATOM 1715 C C . TYR A 1 206 ? -2.223 27.794 0.144 1.00 31.41 206 TYR A C 1
ATOM 1717 O O . TYR A 1 206 ? -1.363 28.525 0.630 1.00 31.41 206 TYR A O 1
ATOM 1725 N N . GLN A 1 207 ? -3.521 27.945 0.412 1.00 26.41 207 GLN A N 1
ATOM 1726 C CA . GLN A 1 207 ? -3.959 28.593 1.632 1.00 26.41 207 GLN A CA 1
ATOM 1727 C C . GLN A 1 207 ? -3.327 27.800 2.769 1.00 26.41 207 GLN A C 1
ATOM 1729 O O . GLN A 1 207 ? -3.706 26.661 3.046 1.00 26.41 207 GLN A O 1
ATOM 1734 N N . THR A 1 208 ? -2.335 28.417 3.397 1.00 30.08 208 THR A N 1
ATOM 1735 C CA . THR A 1 208 ? -1.882 28.152 4.753 1.00 30.08 208 THR A CA 1
ATOM 1736 C C . THR A 1 208 ? -3.104 28.178 5.664 1.00 30.08 208 THR A C 1
ATOM 1738 O O . THR A 1 208 ? -3.451 29.193 6.261 1.00 30.08 208 THR A O 1
ATOM 1741 N N . ARG A 1 209 ? -3.816 27.052 5.744 1.00 28.34 209 ARG A N 1
ATOM 1742 C CA . ARG A 1 209 ? -4.729 26.806 6.848 1.00 28.34 209 ARG A CA 1
ATOM 1743 C C . ARG A 1 209 ? -3.846 26.509 8.041 1.00 28.34 209 ARG A C 1
ATOM 1745 O O . ARG A 1 209 ? -3.092 25.538 8.039 1.00 28.34 209 ARG A O 1
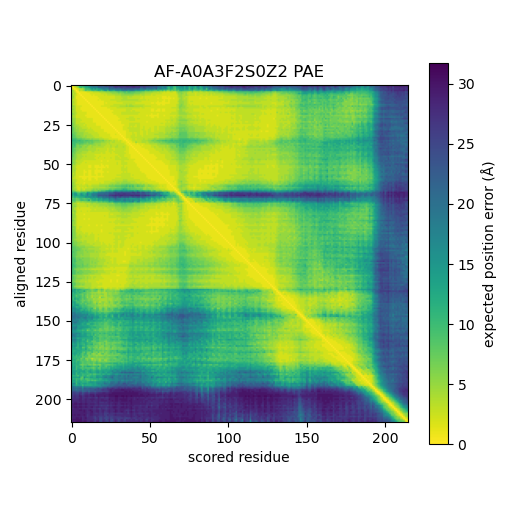ATOM 1752 N N . GLU A 1 210 ? -3.914 27.411 9.011 1.00 24.31 210 GLU A N 1
ATOM 1753 C CA . GLU A 1 210 ? -3.349 27.234 10.339 1.00 24.31 210 GLU A CA 1
ATOM 1754 C C . GLU A 1 210 ? -3.593 25.807 10.847 1.00 24.31 210 GLU A C 1
ATOM 1756 O O . GLU A 1 210 ? -4.646 25.221 10.556 1.00 24.31 210 GLU A O 1
ATOM 1761 N N . PRO A 1 211 ? -2.645 25.239 11.611 1.00 27.39 211 PRO A N 1
ATOM 1762 C CA . PRO A 1 211 ? -2.814 23.928 12.204 1.00 27.39 211 PRO A CA 1
ATOM 1763 C C . PRO A 1 211 ? -3.978 24.007 13.190 1.00 27.39 211 PRO A C 1
ATOM 1765 O O . PRO A 1 211 ? -3.812 24.407 14.342 1.00 27.39 211 PRO A O 1
ATOM 1768 N N . LYS A 1 212 ? -5.179 23.623 12.748 1.00 26.78 212 LYS A N 1
ATOM 1769 C CA . LYS A 1 212 ? -6.236 23.277 13.688 1.00 26.78 212 LYS A CA 1
ATOM 1770 C C . LYS A 1 212 ? -5.694 22.100 14.477 1.00 26.78 212 LYS A C 1
ATOM 1772 O O . LYS A 1 212 ? -5.372 21.069 13.895 1.00 26.78 212 LYS A O 1
ATOM 1777 N N . GLN A 1 213 ? -5.521 22.322 15.775 1.00 33.56 213 GLN A N 1
ATOM 1778 C CA . GLN A 1 213 ? -5.265 21.282 16.756 1.00 33.56 213 GLN A CA 1
ATOM 1779 C C . GLN A 1 213 ? -6.275 20.163 16.503 1.00 33.56 213 GLN A C 1
ATOM 1781 O O . GLN A 1 213 ? -7.474 20.334 16.712 1.00 33.56 213 GLN A O 1
ATOM 1786 N N . ILE A 1 214 ? -5.780 19.065 15.945 1.00 27.11 214 ILE A N 1
ATOM 1787 C CA . ILE A 1 214 ? -6.502 17.807 15.880 1.00 27.11 214 ILE A CA 1
ATOM 1788 C C . ILE A 1 214 ? -6.069 17.104 17.160 1.00 27.11 214 ILE A C 1
ATOM 1790 O O . ILE A 1 214 ? -4.880 16.829 17.342 1.00 27.11 214 ILE A O 1
ATOM 1794 N N . PHE A 1 215 ? -7.029 17.036 18.076 1.00 33.84 215 PHE A N 1
ATOM 1795 C CA . PHE A 1 215 ? -6.924 16.431 19.394 1.00 33.84 215 PHE A CA 1
ATOM 1796 C C . PHE A 1 215 ? -6.813 14.920 19.298 1.00 33.84 215 PHE A C 1
ATOM 1798 O O . PHE A 1 215 ? -7.475 14.360 18.391 1.00 33.84 215 PHE A O 1
#

Secondary structure (DSSP, 8-state):
-HHHHHHHHHHIIIIIHHHHHHHHHHIIIIIGGGS---HHHHHHHHHHHHHHHHHHHHHHHTHHHHHS--S-HHHHHHHHHHHHHHHHHHHHHHHHHHHHHHHHHHHHHHHH--HHHIIIIIHHHHHHH-SSHHHHHHHHHHHHHHHHHHHHHHHHHHTS-HHHHHHIIIIIHHHHIIIIIHHHHHHHHHHHTT--SS-PPP-------------

Nearest PDB structures (foldseek):
  4dzv-assembly1_A  TM=3.425E-01  e=1.518E+00  synthetic construct
  6yrf-assembly1_A  TM=3.648E-01  e=2.685E+00  Bacillus thuringiensis
  6uan-assembly1_Z  TM=3.994E-01  e=4.511E+00  Spodoptera aff. frugiperda 1 BOLD-2017

Solvent-accessible surface area (backbone atoms only — not comparable to full-atom values): 12207 Å² total; per-residue (Å²): 120,57,66,62,56,51,51,48,53,52,47,41,62,70,47,50,50,43,49,55,51,30,54,52,47,34,44,60,74,54,47,50,81,68,35,75,66,58,69,65,61,54,51,50,49,51,54,41,50,53,52,47,50,55,51,51,52,57,56,59,68,43,46,63,66,65,65,65,53,84,57,57,74,68,60,45,50,53,54,51,51,52,51,51,52,54,51,52,52,46,51,51,46,52,51,52,40,51,51,53,44,52,69,47,47,49,62,24,44,62,72,65,35,56,70,70,53,35,56,70,64,44,46,59,50,46,61,67,64,44,51,62,53,51,48,53,51,44,50,54,44,61,54,38,30,80,77,50,37,72,62,44,31,48,52,60,52,68,70,37,56,70,71,57,37,53,42,36,72,74,49,17,38,59,48,28,59,72,67,43,53,58,53,54,54,51,50,54,46,60,69,52,68,74,57,84,73,88,68,86,74,81,81,77,76,76,74,83,70,72,86,71,85,81,128

Mean predicted aligned error: 10.64 Å

Sequence (215 aa):
MSWNVREFFSWFKQYFIEFVKNQHDVKTKVLLPLVAIKFVDKRDVVAFYEGVYALMDVIVAQEDGLVFSATSAESWQNRLTILQDDIRRLNHLLFNVLALEEEAFKPAIELAFSESAFQRYVMPRVFRATRPKRIMIPWIVERSRVWGGTKVIKAYKDDLPFTARFLYDHVWHPYFVTHIAKVTSFWTKLMATTTETNLEPPGLVYQTREPKQIF

Radius of gyration: 19.67 Å; Cα contacts (8 Å, |Δi|>4): 138; chains: 1; bounding box: 43×37×55 Å

pLDDT: mean 78.09, std 19.13, range [24.31, 97.81]

=== Feature glossary ===
Feature key, reading from the visual/c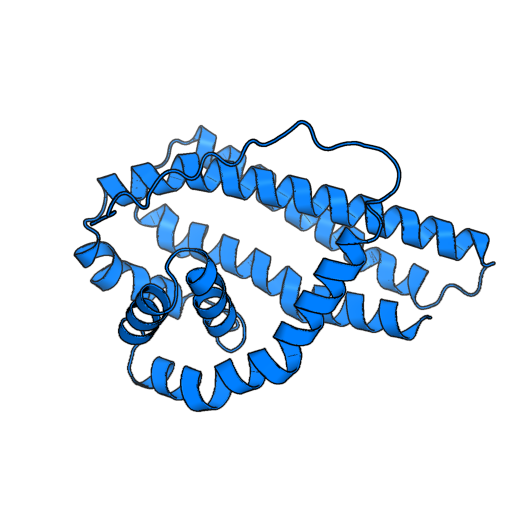ontextual features back to the raw sequence:

Rendered structure images. Structure images are PyMOL renders from six orthogonal camera directions. Cartoon representation draws helices as coils and strands as arrows; sticks shows the backbone as bonds; surface shows the solvent-excluded envelope. Rainbow coloring maps sequence position to hue (blue→red, N→C); chain coloring assigns a distinct color per polypeptide.

Contact-map, Ramachandran, and PAE plots. Three diagnostic plots accompany the record. The Cα contact map visualizes the tertiary structure as a 2D adjacency matrix (8 Å cutoff, sequence-local contacts suppressed). The Ramachandran plot shows the distribution of backbone (φ, ψ) torsions, with points in the α and β basins reflecting secondary structure content. The PAE plot shows AlphaFold's inter-residue confidence as a color matrix.

InterPro / GO / CATH / organism. The annotation block draws on four external resources. InterPro: which protein families and domains the sequence belongs to. GO: standardized terms for what the protein does, what process it participates in, and where in the cell it acts. CATH: which structural fold it has in the CATH hierarchy. Organism: the species of origin.

Nearest PDB structures. Structural nearest neighbors (via Foldseek easy-search vs the PDB). Reported per hit: target PDB id, E-value, and alignment TM-score. A TM-score above ~0.5 is the conventional threshold for 'same fold'.

Predicted aligned error. Predicted aligned error is AlphaFold's pairwise confidence. Unlike pLDDT (per-residue), PAE is per-residue-pair and captures whether two parts of the structure are correctly placed relative to each other. Units are ångströms of expected positional error.

Solvent-accessible surface area. SASA measures how much of the protein is reachable by solvent. It is computed by rolling a water-sized probe over the atomic surface and summing the exposed area (Å²). Per-residue SASA distinguishes core (buried, low SASA) from surface (exposed, high SASA) residues; total SASA is a whole-molecule size measure.

B-factor. Crystallographic B-factors measure how much each atom's electron density is smeared out, in Å². They rise in mobile loops and surface residues and fall in the buried interior. In AlphaFold models this column is repurposed to hold pLDDT instead.

pLDDT. For AlphaFold models, the B-factor field carries pLDDT — the model's own estimate of local accuracy on a 0–100 scale. Regions with pLDDT<50 should be treated as essentially unmodeled; they often correspond to intrinsically disordered segments.

Backbone torsions (φ/ψ). φ (phi) and ψ (psi) are the two 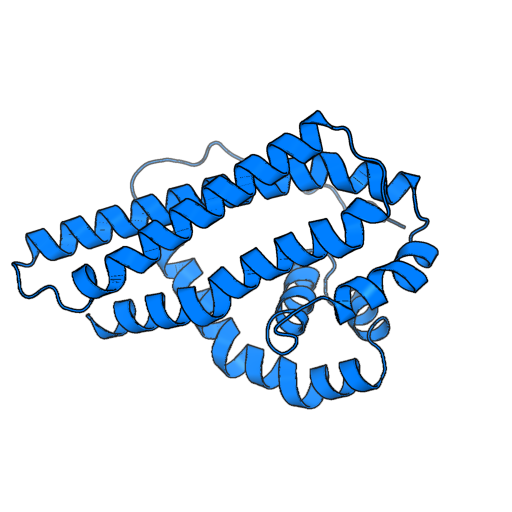rotatable backbone dihedrals per residue: φ is the C(i-1)–N–Cα–C torsion, ψ is the N–Cα–C–N(i+1) torsion, both in degrees on (−180°, 180°]. α-helical residues cluster near (−60°, −45°); β-strand residues near (−120°, +130°). A Ramachandran plot is simply a scatter of (φ, ψ) for every residue.

Radius of gyration, Cα contacts, bounding box. Radius of gyration (Rg) is the root-mean-square distance of Cα atoms from their centroid — a single number for overall size and compactness. A globular domain of N residues has Rg ≈ 2.2·N^0.38 Å; an extended or disordered chain has a much larger Rg. The Cα contact count is the number of residue pairs whose Cα atoms are within 8 Å and are more than four positions apart in sequence — a standard proxy for tertiary packing density. The bounding box is the smallest axis-aligned box enclosing all Cα atoms.

Secondary structure (3-state, P-SEA). Three-state secondary structure (P-SEA) collapses the eight DSSP classes into helix (a), strand (b), and coil (c). P-SEA assigns these from Cα geometry alone — distances and angles — without requiring backbone oxygens, so it works on any Cα trace.

Secondary structure (8-state, DSSP). Secondary structure is the local, repeating backbone conformation. DSSP classifies it into eight states by reading the hydrogen-bond network: three helix types (H, G, I), two β types (E, B), two non-regular types (T, S), and unstructured coil (-).

Foldseek 3Di. The Foldseek 3Di string encodes local tertiary geometry as a 20-letter alphabet — one character per residue — derived from the relative positions of nearby Cα atoms. Unlike the amino-acid sequence, 3Di is a direct function of the 3D structure, so two proteins with the same fold have similar 3Di strings even at low sequence identity.

mmCIF coordinates. Structure coordinates are given as an mmCIF _atom_site loop: one row per atom with element, residue name, chain id, sequence number, and x/y/z position in Å. Only the four main-chain atoms per residue are included here; side chains are omitted to keep the record compact.

Sequence. This is the polypeptide sequence — one letter per residue, N-terminus first. Length ranges from a few dozen residues for small domains to over a thousand for large multi-domain proteins.